Protein AF-A0A1I6FKF4-F1 (afdb_monomer)

Secondary structure (DSSP, 8-state):
---TTHHHHHHHHHHHHT-------HHHHHHHHHHHHHHHHHHHHHHHHHHHHHHHHHHTT---HHHHHHHHHHHHHHHHHHHHHHHHHHHHHHHHHHHHHHHHHHHHHHHHHHHHHHHHHHHHHHHHHHHHHHHHHHHTTSTT--SGGG-SSGGG--S-HHHHHHHHHHHS---SPEEE-HHHHHHHHTSSS-HHHHH--S-EEE--S--S----------

pLDDT: mean 88.74, std 14.55, range [36.38, 98.75]

Radius of gyration: 40.39 Å; Cα contacts (8 Å, |Δi|>4): 202; chains: 1; bounding box: 74×55×111 Å

Sequence (222 aa):
MTASVADEIDEIEGELAAIEIDPVDLTAARRRVAETTGETDRLKERVATLRGDARARRAVDAEADETLDDLEAAAAELSAAQTEAIAAEQALERARGEAARARDQRRRRLRLRDRLRNRLCDARNELVEAVYPAFRRALAVVPRGDPSAAGQGPNGYDGSRIAASLAAVRIAALDGAVELRGDAARAVESADRSARSLLRTADVRVGDTAGEGERSGDAGGR

Nearest PDB structures (foldseek):
  6ixg-assembly2_B  TM=3.796E-01  e=1.334E+00  Homo sapiens
  7nna-assembly1_A  TM=4.952E-01  e=3.354E+00  Klebsiella pneumoniae
  8bcy-assembly1_B  TM=4.609E-01  e=5.464E+00  Bos taurus
  6pyu-assembly1_B  TM=3.850E-01  e=6.430E+00  Homo sapiens

Foldseek 3Di:
DFFPCNVVLVVLVVVLVPQDADDFPLPVLVVQLVVLVVQLVVLVVQLVVLVVVLVVCVVVVHDNVVSVVSNVVSVVVNVVSVVSNVVSVVVSVVSVVSVVVSVVSVVVSVVSVVVSVVSVVSRVQRVQQVCLVQLLVLLVQAQQRDSVQSPPGNVRRPGDPLSSVLSVQQSDPDQDAAEDEDPNLVRQVPDPDHSCVSRVYPHYHYDDPDDDDDPDDDDDDD

Solvent-accessible surface area (backbone atoms only — not comparable to full-atom values): 12389 Å² total; per-residue (Å²): 140,79,40,94,51,48,68,60,47,54,51,48,52,52,57,53,71,69,63,81,73,74,90,66,72,57,63,64,32,52,50,47,30,54,52,30,49,54,50,33,53,53,32,51,51,52,33,53,49,35,53,49,52,40,50,53,28,57,74,68,77,40,90,37,66,72,44,48,53,52,30,53,53,37,48,52,52,31,54,52,35,48,54,50,27,54,50,29,47,55,49,32,53,52,43,51,52,51,46,49,51,34,50,52,51,53,53,50,49,52,54,48,55,52,51,43,53,51,48,54,50,51,30,48,48,51,49,49,60,69,44,40,66,56,40,37,57,31,15,68,65,26,55,81,34,50,48,78,37,32,50,96,44,88,90,42,58,75,56,49,69,61,18,52,52,47,11,51,50,35,70,45,92,54,94,62,75,44,78,31,51,61,73,55,22,54,41,45,70,74,38,102,54,57,61,46,77,53,29,71,34,94,44,71,46,71,48,76,92,77,86,86,82,88,83,80,86,87,89,85,90,131

Organism: Halorubrum sodomense (NCBI:txid35743)

Mean predicted aligned error: 9.92 Å

InterPro domains:
  IPR057178 Protein of unknown function DUF7856 [PF25254] (2-191)

Structure (mmCIF, N/CA/C/O backbone):
data_AF-A0A1I6FKF4-F1
#
_entry.id   AF-A0A1I6FKF4-F1
#
loop_
_atom_site.group_PDB
_atom_site.id
_atom_site.type_symbol
_atom_site.label_atom_id
_atom_site.label_alt_id
_atom_site.label_comp_id
_atom_site.label_asym_id
_atom_site.label_entity_id
_atom_site.label_seq_id
_atom_site.pdbx_PDB_ins_code
_atom_site.Cartn_x
_atom_site.Cartn_y
_atom_site.Cartn_z
_atom_site.occupancy
_atom_site.B_iso_or_equiv
_atom_site.auth_seq_id
_atom_site.auth_comp_id
_atom_site.auth_asym_id
_atom_site.auth_atom_id
_atom_site.pdbx_PDB_model_num
ATOM 1 N N . MET A 1 1 ? 20.158 -7.213 -30.574 1.00 69.75 1 MET A N 1
ATOM 2 C CA . MET A 1 1 ? 21.137 -6.836 -29.536 1.00 69.75 1 MET A CA 1
ATOM 3 C C . MET A 1 1 ? 20.332 -6.559 -28.288 1.00 69.75 1 MET A C 1
ATOM 5 O O . MET A 1 1 ? 19.420 -5.747 -28.367 1.00 69.75 1 MET A O 1
ATOM 9 N N . THR A 1 2 ? 20.587 -7.291 -27.215 1.00 85.62 2 THR A N 1
ATOM 10 C CA . THR A 1 2 ? 19.910 -7.126 -25.925 1.00 85.62 2 THR A CA 1
ATOM 11 C C . THR A 1 2 ? 20.918 -6.573 -24.925 1.00 85.62 2 THR A C 1
ATOM 13 O O . THR A 1 2 ? 22.106 -6.881 -25.023 1.00 85.62 2 THR A O 1
ATOM 16 N N . ALA A 1 3 ? 20.462 -5.706 -24.023 1.00 91.00 3 ALA A N 1
ATOM 17 C CA . ALA A 1 3 ? 21.294 -5.227 -22.924 1.00 91.00 3 ALA A CA 1
ATOM 18 C C . ALA A 1 3 ? 21.575 -6.375 -21.946 1.00 91.00 3 ALA A C 1
ATOM 20 O O . ALA A 1 3 ? 20.757 -7.285 -21.810 1.00 91.00 3 ALA A O 1
ATOM 21 N N . SER A 1 4 ? 22.700 -6.309 -21.239 1.00 94.56 4 SER A N 1
ATOM 22 C CA . SER A 1 4 ? 23.080 -7.301 -20.230 1.00 94.56 4 SER A CA 1
ATOM 23 C C . SER A 1 4 ? 22.077 -7.368 -19.070 1.00 94.56 4 SER A C 1
ATOM 25 O O . SER A 1 4 ? 21.896 -8.416 -18.459 1.00 94.56 4 SER A O 1
ATOM 27 N N . VAL A 1 5 ? 21.383 -6.255 -18.812 1.00 95.00 5 VAL A N 1
ATOM 28 C CA . VAL A 1 5 ? 20.392 -6.091 -17.738 1.00 95.00 5 VAL A CA 1
ATOM 29 C C . VAL A 1 5 ? 18.946 -6.371 -18.174 1.00 95.00 5 VAL A C 1
ATOM 31 O O . VAL A 1 5 ? 18.028 -6.062 -17.420 1.00 95.00 5 VAL A O 1
ATOM 34 N N . ALA A 1 6 ? 18.716 -6.915 -19.377 1.00 95.06 6 ALA A N 1
ATOM 35 C CA . ALA A 1 6 ? 17.364 -7.163 -19.897 1.00 95.06 6 ALA A CA 1
ATOM 36 C C . ALA A 1 6 ? 16.556 -8.120 -19.000 1.00 95.06 6 ALA A C 1
ATOM 38 O O . ALA A 1 6 ? 15.449 -7.778 -18.599 1.00 95.06 6 ALA A O 1
ATOM 39 N N . ASP A 1 7 ? 17.149 -9.244 -18.592 1.00 96.88 7 ASP A N 1
ATOM 40 C CA . ASP A 1 7 ? 16.477 -10.218 -17.721 1.00 96.88 7 ASP A CA 1
ATOM 41 C C . ASP A 1 7 ? 16.134 -9.617 -16.343 1.00 96.88 7 ASP A C 1
ATOM 43 O O . ASP A 1 7 ? 15.083 -9.897 -15.773 1.00 96.88 7 ASP A O 1
ATOM 47 N N . GLU A 1 8 ? 16.996 -8.738 -15.811 1.00 96.69 8 GLU A N 1
ATOM 48 C CA . GLU A 1 8 ? 16.742 -8.049 -14.538 1.00 96.69 8 GLU A CA 1
ATOM 49 C C . GLU A 1 8 ? 15.615 -7.009 -14.663 1.00 96.69 8 GLU A C 1
ATOM 51 O O . GLU A 1 8 ? 14.865 -6.792 -13.712 1.00 96.69 8 GLU A O 1
ATOM 56 N N . ILE A 1 9 ? 15.481 -6.354 -15.821 1.00 97.69 9 ILE A N 1
ATOM 57 C CA . ILE A 1 9 ? 14.348 -5.464 -16.105 1.00 97.69 9 ILE A CA 1
ATOM 58 C C . ILE A 1 9 ? 13.046 -6.270 -16.081 1.00 97.69 9 ILE A C 1
ATOM 60 O O . ILE A 1 9 ? 12.132 -5.891 -15.346 1.00 97.69 9 ILE A O 1
ATOM 64 N N . ASP A 1 10 ? 12.998 -7.393 -16.801 1.00 97.75 10 ASP A N 1
ATOM 65 C CA . ASP A 1 10 ? 11.819 -8.262 -16.872 1.00 97.75 10 ASP A CA 1
ATOM 66 C C . ASP A 1 10 ? 11.436 -8.810 -15.483 1.00 97.75 10 ASP A C 1
ATOM 68 O O . ASP A 1 10 ? 10.259 -8.815 -15.109 1.00 97.75 10 ASP A O 1
ATOM 72 N N . GLU A 1 11 ? 12.422 -9.201 -14.666 1.00 97.94 11 GLU A N 1
ATOM 73 C CA . GLU A 1 11 ? 12.207 -9.629 -13.277 1.00 97.94 11 GLU A CA 1
ATOM 74 C C . GLU A 1 11 ? 11.579 -8.512 -12.426 1.00 97.94 11 GLU A C 1
ATOM 76 O O . GLU A 1 11 ? 10.577 -8.734 -11.740 1.00 97.94 11 GLU A O 1
ATOM 81 N N . ILE A 1 12 ? 12.126 -7.291 -12.486 1.00 98.06 12 ILE A N 1
ATOM 82 C CA . ILE A 1 12 ? 11.610 -6.153 -11.712 1.00 98.06 12 ILE A CA 1
ATOM 83 C C . ILE A 1 12 ? 10.194 -5.775 -12.164 1.00 98.06 12 ILE A C 1
ATOM 85 O O . ILE A 1 12 ? 9.355 -5.431 -11.325 1.00 98.06 12 ILE A O 1
ATOM 89 N N . GLU A 1 13 ? 9.913 -5.814 -13.466 1.00 97.94 13 GLU A N 1
ATOM 90 C CA . GLU A 1 13 ? 8.572 -5.571 -14.001 1.00 97.94 13 GLU A CA 1
ATOM 91 C C . GLU A 1 13 ? 7.575 -6.628 -13.514 1.00 97.94 13 GLU A C 1
ATOM 93 O O . GLU A 1 13 ? 6.483 -6.271 -13.057 1.00 97.94 13 GLU A O 1
ATOM 98 N N . GLY A 1 14 ? 7.977 -7.903 -13.498 1.00 98.00 14 GLY A N 1
ATOM 99 C CA . GLY A 1 14 ? 7.200 -8.994 -12.910 1.00 98.00 14 GLY A CA 1
ATOM 100 C C . GLY A 1 14 ? 6.929 -8.792 -11.415 1.00 98.00 14 GLY A C 1
ATOM 101 O O . GLY A 1 14 ? 5.784 -8.894 -10.966 1.00 98.00 14 GLY A O 1
ATOM 102 N N . GLU A 1 15 ? 7.948 -8.423 -10.634 1.00 97.88 15 GLU A N 1
ATOM 103 C CA . GLU A 1 15 ? 7.782 -8.102 -9.212 1.00 97.88 15 GLU A CA 1
ATOM 104 C C . GLU A 1 15 ? 6.833 -6.919 -8.986 1.00 97.88 15 GLU A C 1
ATOM 106 O O . GLU A 1 15 ? 6.042 -6.930 -8.040 1.00 97.88 15 GLU A O 1
ATOM 111 N N . LEU A 1 16 ? 6.910 -5.883 -9.826 1.00 97.31 16 LEU A N 1
ATOM 112 C CA . LEU A 1 16 ? 6.033 -4.716 -9.744 1.00 97.31 16 LEU A CA 1
ATOM 113 C C . LEU A 1 16 ? 4.580 -5.068 -10.057 1.00 97.31 16 LEU A C 1
ATOM 115 O O . LEU A 1 16 ? 3.691 -4.555 -9.374 1.00 97.31 16 LEU A O 1
ATOM 119 N N . ALA A 1 17 ? 4.347 -5.920 -11.057 1.00 96.38 17 ALA A N 1
ATOM 120 C CA . ALA A 1 17 ? 3.017 -6.389 -11.432 1.00 96.38 17 ALA A CA 1
ATOM 121 C C . ALA A 1 17 ? 2.362 -7.225 -10.321 1.00 96.38 17 ALA A C 1
ATOM 123 O O . ALA A 1 17 ? 1.153 -7.144 -10.132 1.00 96.38 17 ALA A O 1
ATOM 124 N N . ALA A 1 18 ? 3.157 -7.962 -9.542 1.00 96.50 18 ALA A N 1
ATOM 125 C CA . ALA A 1 18 ? 2.669 -8.779 -8.432 1.00 96.50 18 ALA A CA 1
ATOM 126 C C . ALA A 1 18 ? 2.317 -7.984 -7.155 1.00 96.50 18 ALA A C 1
ATOM 128 O O . ALA A 1 18 ? 1.769 -8.555 -6.211 1.00 96.50 18 ALA A O 1
ATOM 129 N N . ILE A 1 19 ? 2.658 -6.690 -7.060 1.00 95.12 19 ILE A N 1
ATOM 130 C CA . ILE A 1 19 ? 2.363 -5.885 -5.863 1.00 95.12 19 ILE A CA 1
ATOM 131 C C . ILE A 1 19 ? 0.961 -5.273 -5.957 1.00 95.12 19 ILE A C 1
ATOM 133 O O . ILE A 1 19 ? 0.762 -4.202 -6.537 1.00 95.12 19 ILE A O 1
ATOM 137 N N . GLU A 1 20 ? 0.020 -5.909 -5.268 1.00 91.94 20 GLU A N 1
ATOM 138 C CA . GLU A 1 20 ? -1.318 -5.386 -4.984 1.00 91.94 20 GLU A CA 1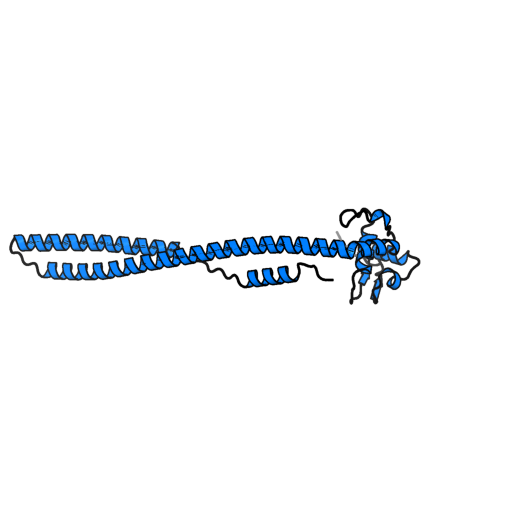
ATOM 139 C C . GLU A 1 20 ? -1.340 -4.693 -3.618 1.00 91.94 20 GLU A C 1
ATOM 141 O O . GLU A 1 20 ? -0.669 -5.130 -2.684 1.00 91.94 20 GLU A O 1
ATOM 146 N N . ILE A 1 21 ? -2.045 -3.562 -3.510 1.00 92.38 21 ILE A N 1
ATOM 147 C CA . ILE A 1 21 ? -2.058 -2.731 -2.299 1.00 92.38 21 ILE A CA 1
ATOM 148 C C . ILE A 1 21 ? -3.480 -2.264 -2.029 1.00 92.38 21 ILE A C 1
ATOM 150 O O . ILE A 1 21 ? -3.948 -1.305 -2.649 1.00 92.38 21 ILE A O 1
ATOM 154 N N . ASP A 1 22 ? -4.116 -2.878 -1.040 1.00 89.94 22 ASP A N 1
ATOM 155 C CA . ASP A 1 22 ? -5.469 -2.514 -0.643 1.00 89.94 22 ASP A CA 1
ATOM 156 C C . ASP A 1 22 ? -5.500 -1.290 0.288 1.00 89.94 22 ASP A C 1
ATOM 158 O O . ASP A 1 22 ? -4.614 -1.101 1.142 1.00 89.94 22 ASP A O 1
ATOM 162 N N . PRO A 1 23 ? -6.510 -0.414 0.140 1.00 88.06 23 PRO A N 1
ATOM 163 C CA . PRO A 1 23 ? -6.756 0.656 1.092 1.00 88.06 23 PRO A CA 1
ATOM 164 C C . PRO A 1 23 ? -7.313 0.085 2.403 1.00 88.06 23 PRO A C 1
ATOM 166 O O . PRO A 1 23 ? -8.199 -0.762 2.404 1.00 88.06 23 PRO A O 1
ATOM 169 N N . VAL A 1 24 ? -6.820 0.598 3.532 1.00 93.25 24 VAL A N 1
ATOM 170 C CA . VAL A 1 24 ? -7.248 0.172 4.873 1.00 93.25 24 VAL A CA 1
ATOM 171 C C . VAL A 1 24 ? -7.865 1.353 5.616 1.00 93.25 24 VAL A C 1
ATOM 173 O O . VAL A 1 24 ? -7.207 2.383 5.794 1.00 93.25 24 VAL A O 1
ATOM 176 N N . ASP A 1 25 ? -9.107 1.203 6.084 1.00 92.88 25 ASP A N 1
ATOM 177 C CA . ASP A 1 25 ? -9.823 2.242 6.832 1.00 92.88 25 ASP A CA 1
ATOM 178 C C . ASP A 1 25 ? -9.568 2.144 8.346 1.00 92.88 25 ASP A C 1
ATOM 180 O O . ASP A 1 25 ? -10.321 1.551 9.121 1.00 92.88 25 ASP A O 1
ATOM 184 N N . LEU A 1 26 ? -8.482 2.780 8.787 1.00 95.81 26 LEU A N 1
ATOM 185 C CA . LEU A 1 26 ? -8.170 2.909 10.214 1.00 95.81 26 LEU A CA 1
ATOM 186 C C . LEU A 1 26 ? -9.125 3.846 10.959 1.00 95.81 26 LEU A C 1
ATOM 188 O O . LEU A 1 26 ? -9.224 3.763 12.185 1.00 95.81 26 LEU A O 1
ATOM 192 N N . THR A 1 27 ? -9.778 4.771 10.260 1.00 97.00 27 THR A N 1
ATOM 193 C CA . THR A 1 27 ? -10.627 5.784 10.888 1.00 97.00 27 THR A CA 1
ATOM 194 C C . THR A 1 27 ? -11.925 5.151 11.359 1.00 97.00 27 THR A C 1
ATOM 196 O O . THR A 1 27 ? -12.294 5.335 12.520 1.00 97.00 27 THR A O 1
ATOM 199 N N . ALA A 1 28 ? -12.566 4.340 10.514 1.00 95.19 28 ALA A N 1
ATOM 200 C CA . ALA A 1 28 ? -13.758 3.590 10.894 1.00 95.19 28 ALA A CA 1
ATOM 201 C C . ALA A 1 28 ? -13.489 2.653 12.080 1.00 95.19 28 ALA A C 1
ATOM 203 O O . ALA A 1 28 ? -14.271 2.634 13.031 1.00 95.19 28 ALA A O 1
ATOM 204 N N . ALA A 1 29 ? -12.357 1.940 12.076 1.00 96.38 29 ALA A N 1
ATOM 205 C CA . ALA A 1 29 ? -11.994 1.043 13.171 1.00 96.38 29 ALA A CA 1
ATOM 206 C C . ALA A 1 29 ? -11.765 1.790 14.501 1.00 96.38 29 ALA A C 1
ATOM 208 O O . ALA A 1 29 ? -12.251 1.362 15.544 1.00 96.38 29 ALA A O 1
ATOM 209 N N . ARG A 1 30 ? -11.077 2.943 14.477 1.00 98.31 30 ARG A N 1
ATOM 210 C CA . ARG A 1 30 ? -10.873 3.782 15.676 1.00 98.31 30 ARG A CA 1
ATOM 211 C C . ARG A 1 30 ? -12.176 4.349 16.218 1.00 98.31 30 ARG A C 1
ATOM 213 O O . ARG A 1 30 ? -12.367 4.364 17.430 1.00 98.31 30 ARG A O 1
ATOM 220 N N . ARG A 1 31 ? -13.047 4.825 15.324 1.00 98.25 31 ARG A N 1
ATOM 221 C CA . ARG A 1 31 ? -14.360 5.349 15.703 1.00 98.25 31 ARG A CA 1
ATOM 222 C C . ARG A 1 31 ? -15.172 4.273 16.417 1.00 98.25 31 ARG A C 1
ATOM 224 O O . ARG A 1 31 ? -15.707 4.550 17.481 1.00 98.25 31 ARG A O 1
ATOM 231 N N . ARG A 1 32 ? -15.177 3.046 15.888 1.00 97.56 32 ARG A N 1
ATOM 232 C CA . ARG A 1 32 ? -15.911 1.935 16.495 1.00 97.56 32 ARG A CA 1
ATOM 233 C C . ARG A 1 32 ? -15.431 1.609 17.906 1.00 97.56 32 ARG A C 1
ATOM 235 O O . ARG A 1 32 ? -16.259 1.465 18.790 1.00 97.56 32 ARG A O 1
ATOM 242 N N . VAL A 1 33 ? -14.114 1.567 18.128 1.00 98.38 33 VAL A N 1
ATOM 243 C CA . VAL A 1 33 ? -13.554 1.390 19.481 1.00 98.38 33 VAL A CA 1
ATOM 244 C C . VAL A 1 33 ? -14.055 2.487 20.420 1.00 98.38 33 VAL A C 1
ATOM 246 O O . VAL A 1 33 ? -14.562 2.185 21.494 1.00 98.38 33 VAL A O 1
ATOM 249 N N . ALA A 1 34 ? -13.981 3.754 20.000 1.00 98.38 34 ALA A N 1
ATOM 250 C CA . ALA A 1 34 ? -14.440 4.873 20.820 1.00 98.38 34 ALA A CA 1
ATOM 251 C C . ALA A 1 34 ? -15.943 4.792 21.153 1.00 98.38 34 ALA A C 1
ATOM 253 O O . ALA A 1 34 ? -16.332 5.073 22.286 1.00 98.38 34 ALA A O 1
ATOM 254 N N . GLU A 1 35 ? -16.773 4.385 20.189 1.00 98.25 35 GLU A N 1
ATOM 255 C CA . GLU A 1 35 ? -18.211 4.157 20.380 1.00 98.25 35 GLU A CA 1
ATOM 256 C C . GLU A 1 35 ? -18.461 3.060 21.426 1.00 98.25 35 GLU A C 1
ATOM 258 O O . GLU A 1 35 ? -19.119 3.325 22.432 1.00 98.25 35 GLU A O 1
ATOM 263 N N . THR A 1 36 ? -17.860 1.876 21.254 1.00 98.38 36 THR A N 1
ATOM 264 C CA . THR A 1 36 ? -18.052 0.734 22.165 1.00 98.38 36 THR A CA 1
ATOM 265 C C . THR A 1 36 ? -17.495 0.983 23.568 1.00 98.38 36 THR A C 1
ATOM 267 O O . THR A 1 36 ? -18.086 0.552 24.559 1.00 98.38 36 THR A O 1
ATOM 270 N N . THR A 1 37 ? -16.381 1.716 23.692 1.00 97.50 37 THR A N 1
ATOM 271 C CA . THR A 1 37 ? -15.841 2.120 24.999 1.00 97.50 37 THR A CA 1
ATOM 272 C C . THR A 1 37 ? -16.789 3.096 25.692 1.00 97.50 37 THR A C 1
ATOM 274 O O . THR A 1 37 ? -17.116 2.905 26.861 1.00 97.50 37 THR A O 1
ATOM 277 N N . GLY A 1 38 ? -17.292 4.102 24.966 1.00 97.81 38 GLY A N 1
ATOM 278 C CA . GLY A 1 38 ? -18.241 5.068 25.516 1.00 97.81 38 GLY A CA 1
ATOM 279 C C . GLY A 1 38 ? -19.565 4.432 25.951 1.00 97.81 38 GLY A C 1
ATOM 280 O O . GLY A 1 38 ? -20.139 4.835 26.958 1.00 97.81 38 GLY A O 1
ATOM 281 N N . GLU A 1 39 ? -20.062 3.435 25.222 1.00 98.12 39 GLU A N 1
ATOM 282 C CA . GLU A 1 39 ? -21.234 2.647 25.621 1.00 98.12 39 GLU A CA 1
ATOM 283 C C . GLU A 1 39 ? -20.969 1.800 26.869 1.00 98.12 39 GLU A C 1
ATOM 285 O O . GLU A 1 39 ? -21.739 1.854 27.829 1.00 98.12 39 GLU A O 1
ATOM 290 N N . THR A 1 40 ? -19.834 1.100 26.902 1.00 98.50 40 THR A N 1
ATOM 291 C CA . THR A 1 40 ? -19.419 0.297 28.058 1.00 98.50 40 THR A CA 1
ATOM 292 C C . THR A 1 40 ? -19.346 1.140 29.333 1.00 98.50 40 THR A C 1
ATOM 294 O O . THR A 1 40 ? -19.798 0.702 30.391 1.00 98.50 40 THR A O 1
ATOM 297 N N . ASP A 1 41 ? -18.796 2.352 29.258 1.00 98.50 41 ASP A N 1
ATOM 298 C CA . ASP A 1 41 ? -18.664 3.222 30.428 1.00 98.50 41 ASP A CA 1
ATOM 299 C C . ASP A 1 41 ? -20.021 3.742 30.925 1.00 98.50 41 ASP A C 1
ATOM 301 O O . ASP A 1 41 ? -20.271 3.717 32.132 1.00 98.50 41 ASP A O 1
ATOM 305 N N . ARG A 1 42 ? -20.944 4.094 30.016 1.00 98.50 42 ARG A N 1
ATOM 306 C CA . ARG A 1 42 ? -22.331 4.448 30.380 1.00 98.50 42 ARG A CA 1
ATOM 307 C C . ARG A 1 42 ? -23.056 3.290 31.071 1.00 98.50 42 ARG A C 1
ATOM 309 O O . ARG A 1 42 ? -23.747 3.499 32.066 1.00 98.50 42 ARG A O 1
ATOM 316 N N . LEU A 1 43 ? -22.890 2.062 30.575 1.00 98.62 43 LEU A N 1
ATOM 317 C CA . LEU A 1 43 ? -23.522 0.875 31.161 1.00 98.62 43 LEU A CA 1
ATOM 318 C C . LEU A 1 43 ? -22.933 0.523 32.534 1.00 98.62 43 LEU A C 1
ATOM 320 O O . LEU A 1 43 ? -23.682 0.180 33.448 1.00 98.62 43 LEU A O 1
ATOM 324 N N . LYS A 1 44 ? -21.615 0.676 32.731 1.00 98.56 44 LYS A N 1
ATOM 325 C CA . LYS A 1 44 ? -20.989 0.526 34.059 1.00 98.56 44 LYS A CA 1
ATOM 326 C C . LYS A 1 44 ? -21.570 1.507 35.073 1.00 98.56 44 LYS A C 1
ATOM 328 O O . LYS A 1 44 ? -21.834 1.113 36.208 1.00 98.56 44 LYS A O 1
ATOM 333 N N . GLU A 1 45 ? -21.762 2.763 34.675 1.00 98.75 45 GLU A N 1
ATOM 334 C CA . GLU A 1 45 ? -22.375 3.784 35.528 1.00 98.75 45 GLU A CA 1
ATOM 335 C C . GLU A 1 45 ? -23.821 3.411 35.886 1.00 98.75 45 GLU A C 1
ATOM 337 O O . GLU A 1 45 ? -24.177 3.408 37.064 1.00 98.75 45 GLU A O 1
ATOM 342 N N . ARG A 1 46 ? -24.626 2.984 34.903 1.00 98.44 46 ARG A N 1
ATOM 343 C CA . ARG A 1 46 ? -26.005 2.512 35.126 1.00 98.44 46 ARG A CA 1
ATOM 344 C C . ARG A 1 46 ? -26.067 1.344 36.115 1.00 98.44 46 ARG A C 1
ATOM 346 O O . ARG A 1 46 ? -26.837 1.393 37.072 1.00 98.44 46 ARG A O 1
ATOM 353 N N . VAL A 1 47 ? -25.225 0.325 35.928 1.00 98.75 47 VAL A N 1
ATOM 354 C CA . VAL A 1 47 ? -25.121 -0.827 36.842 1.00 98.75 47 VAL A CA 1
ATOM 355 C C . VAL A 1 47 ? -24.718 -0.382 38.251 1.00 98.75 47 VAL A C 1
ATOM 357 O O . VAL A 1 47 ? -25.272 -0.868 39.238 1.00 98.75 47 VAL A O 1
ATOM 360 N N . ALA A 1 48 ? -23.765 0.547 38.376 1.00 98.50 48 ALA A N 1
ATOM 361 C CA . ALA A 1 48 ? -23.332 1.057 39.673 1.00 98.50 48 ALA A CA 1
ATOM 362 C C . ALA A 1 48 ? -24.465 1.782 40.417 1.00 98.50 48 ALA A C 1
ATOM 364 O O . ALA A 1 48 ? -24.639 1.538 41.615 1.00 98.50 48 ALA A O 1
ATOM 365 N N . THR A 1 49 ? -25.241 2.604 39.706 1.00 98.31 49 THR A N 1
ATOM 366 C CA . THR A 1 49 ? -26.419 3.308 40.233 1.00 98.31 49 THR A CA 1
ATOM 367 C C . THR A 1 49 ? -27.485 2.326 40.712 1.00 98.31 49 THR A C 1
ATOM 369 O O . THR A 1 49 ? -27.826 2.338 41.893 1.00 98.31 49 THR A O 1
ATOM 372 N N . LEU A 1 50 ? -27.920 1.391 39.858 1.00 98.19 50 LEU A N 1
ATOM 373 C CA . LEU A 1 50 ? -28.946 0.395 40.206 1.00 98.19 50 LEU A CA 1
ATOM 374 C C . LEU A 1 50 ? -28.526 -0.486 41.389 1.00 98.19 50 LEU A C 1
ATOM 376 O O . LEU A 1 50 ? -29.320 -0.781 42.283 1.00 98.19 50 LEU A O 1
ATOM 380 N N . ARG A 1 51 ? -27.243 -0.860 41.458 1.00 97.75 51 ARG A N 1
ATOM 381 C CA . ARG A 1 51 ? -26.692 -1.594 42.605 1.00 97.75 51 ARG A CA 1
ATOM 382 C C . ARG A 1 51 ? -26.736 -0.765 43.893 1.00 97.75 51 ARG A C 1
ATOM 384 O O . ARG A 1 51 ? -26.951 -1.329 44.969 1.00 97.75 51 ARG A O 1
ATOM 391 N N . GLY A 1 52 ? -26.494 0.542 43.798 1.00 97.94 52 GLY A N 1
ATOM 392 C CA . GLY A 1 52 ? -26.636 1.487 44.905 1.00 97.94 52 GLY A CA 1
ATOM 393 C C . GLY A 1 52 ? -28.078 1.561 45.408 1.00 97.94 52 GLY A C 1
ATOM 394 O O . GLY A 1 52 ? -28.313 1.370 46.602 1.00 97.94 52 GLY A O 1
ATOM 395 N N . ASP A 1 53 ? -29.030 1.728 44.493 1.00 96.62 53 ASP A N 1
ATOM 396 C CA . ASP A 1 53 ? -30.463 1.827 44.794 1.00 96.62 53 ASP A CA 1
ATOM 397 C C . ASP A 1 53 ? -31.012 0.542 45.421 1.00 96.62 53 ASP A C 1
ATOM 399 O O . ASP A 1 53 ? -31.670 0.583 46.464 1.00 96.62 53 ASP A O 1
ATOM 403 N N . ALA A 1 54 ? -30.669 -0.620 44.856 1.00 95.69 54 ALA A N 1
ATOM 404 C CA . ALA A 1 54 ? -31.053 -1.915 45.410 1.00 95.69 54 ALA A CA 1
ATOM 405 C C . ALA A 1 54 ? -30.516 -2.104 46.839 1.00 95.69 54 ALA A C 1
ATOM 407 O O . ALA A 1 54 ? -31.206 -2.646 47.703 1.00 95.69 54 ALA A O 1
ATOM 408 N N . ARG A 1 55 ? -29.289 -1.637 47.120 1.00 95.38 55 ARG A N 1
ATOM 409 C CA . ARG A 1 55 ? -28.705 -1.681 48.469 1.00 95.38 55 ARG A CA 1
ATOM 410 C C . ARG A 1 55 ? -29.420 -0.731 49.431 1.00 95.38 55 ARG A C 1
ATOM 412 O O . ARG A 1 55 ? -29.612 -1.104 50.585 1.00 95.38 55 ARG A O 1
ATOM 419 N N . ALA A 1 56 ? -29.797 0.461 48.974 1.00 96.12 56 ALA A N 1
ATOM 420 C CA . ALA A 1 56 ? -30.522 1.437 49.780 1.00 96.12 56 ALA A CA 1
ATOM 421 C C . ALA A 1 56 ? -31.920 0.930 50.163 1.00 96.12 56 ALA A C 1
ATOM 423 O O . ALA A 1 56 ? -32.266 0.974 51.340 1.00 96.12 56 ALA A O 1
ATOM 424 N N . ARG A 1 57 ? -32.676 0.363 49.209 1.00 94.00 57 ARG A N 1
ATOM 425 C CA . ARG A 1 57 ? -33.991 -0.259 49.461 1.00 94.00 57 ARG A CA 1
ATOM 426 C C . ARG A 1 57 ? -33.902 -1.396 50.479 1.00 94.00 57 ARG A C 1
ATOM 428 O O . ARG A 1 57 ? -34.643 -1.402 51.457 1.00 94.00 57 ARG A O 1
ATOM 435 N N . ARG A 1 58 ? -32.913 -2.285 50.323 1.00 92.19 58 ARG A N 1
ATOM 436 C CA . ARG A 1 58 ? -32.655 -3.375 51.281 1.00 92.19 58 ARG A CA 1
ATOM 437 C C . ARG A 1 58 ? -32.313 -2.887 52.690 1.00 92.19 58 ARG A C 1
ATOM 439 O O . ARG A 1 58 ? -32.607 -3.579 53.649 1.00 92.19 58 ARG A O 1
ATOM 446 N N . ALA A 1 59 ? -31.671 -1.727 52.829 1.00 95.69 59 ALA A N 1
ATOM 447 C CA . ALA A 1 59 ? -31.301 -1.182 54.137 1.00 95.69 59 ALA A CA 1
ATOM 448 C C . ALA A 1 59 ? -32.497 -0.626 54.929 1.00 95.69 59 ALA A C 1
ATOM 450 O O . ALA A 1 59 ? -32.381 -0.435 56.138 1.00 95.69 59 ALA A O 1
ATOM 451 N N . VAL A 1 60 ? -33.615 -0.349 54.255 1.00 96.00 60 VAL A N 1
ATOM 452 C CA . VAL A 1 60 ? -34.854 0.164 54.856 1.00 96.00 60 VAL A CA 1
ATOM 453 C C . VAL A 1 60 ? -36.006 -0.845 54.772 1.00 96.00 60 VAL A C 1
ATOM 455 O O . VAL A 1 60 ? -37.156 -0.450 54.932 1.00 96.00 60 VAL A O 1
ATOM 458 N N . ASP A 1 61 ? -35.704 -2.120 54.490 1.00 93.25 61 ASP A N 1
ATOM 459 C CA . ASP A 1 61 ? -36.682 -3.201 54.275 1.00 93.25 61 ASP A CA 1
ATOM 460 C C . ASP A 1 61 ? -37.793 -2.839 53.263 1.00 93.25 61 ASP A C 1
ATOM 462 O O . ASP A 1 61 ? -38.952 -3.224 53.412 1.00 93.25 61 ASP A O 1
ATOM 466 N N . ALA A 1 62 ? -37.443 -2.077 52.221 1.00 92.81 62 ALA A N 1
ATOM 467 C CA . ALA A 1 62 ? -38.347 -1.759 51.118 1.00 92.81 62 ALA A CA 1
ATOM 468 C C . ALA A 1 62 ? -38.274 -2.812 49.999 1.00 92.81 62 ALA A C 1
ATOM 470 O O . ALA A 1 62 ? -37.214 -3.391 49.748 1.00 92.81 62 ALA A O 1
ATOM 471 N N . GLU A 1 63 ? -39.392 -2.985 49.286 1.00 90.00 63 GLU A N 1
ATOM 472 C CA . GLU A 1 63 ? -39.507 -3.826 48.086 1.00 90.00 63 GLU A CA 1
ATOM 473 C C . GLU A 1 63 ? -38.432 -3.449 47.054 1.00 90.00 63 GLU A C 1
ATOM 475 O O . GLU A 1 63 ? -38.262 -2.268 46.728 1.00 90.00 63 GLU A O 1
ATOM 480 N N . ALA A 1 64 ? -37.691 -4.440 46.556 1.00 91.31 64 ALA A N 1
ATOM 481 C CA . ALA A 1 64 ? -36.536 -4.218 45.683 1.00 91.31 64 ALA A CA 1
ATOM 482 C C . ALA A 1 64 ? -36.561 -5.030 44.381 1.00 91.31 64 ALA A C 1
ATOM 484 O O . ALA A 1 64 ? -35.664 -4.827 43.564 1.00 91.31 64 ALA A O 1
ATOM 485 N N . ASP A 1 65 ? -37.555 -5.897 44.171 1.00 93.00 65 ASP A N 1
ATOM 486 C CA . ASP A 1 65 ? -37.589 -6.858 43.059 1.00 93.00 65 ASP A CA 1
ATOM 487 C C . ASP A 1 65 ? -37.437 -6.186 41.686 1.00 93.00 65 ASP A C 1
ATOM 489 O O . ASP A 1 65 ? -36.504 -6.500 40.955 1.00 93.00 65 ASP A O 1
ATOM 493 N N . GLU A 1 66 ? -38.223 -5.146 41.394 1.00 93.38 66 GLU A N 1
ATOM 494 C CA . GLU A 1 66 ? -38.122 -4.392 40.130 1.00 93.38 66 GLU A CA 1
ATOM 495 C C . GLU A 1 66 ? -36.718 -3.791 39.909 1.00 93.38 66 GLU A C 1
ATOM 497 O O . GLU A 1 66 ? -36.192 -3.771 38.801 1.00 93.38 66 GLU A O 1
ATOM 502 N N . THR A 1 67 ? -36.050 -3.350 40.983 1.00 95.44 67 THR A N 1
ATOM 503 C CA . THR A 1 67 ? -34.681 -2.802 40.891 1.00 95.44 67 THR A CA 1
ATOM 504 C C . THR A 1 67 ? -33.644 -3.885 40.631 1.00 95.44 67 THR A C 1
ATOM 506 O O . THR A 1 67 ? -32.591 -3.611 40.055 1.00 95.44 67 THR A O 1
ATOM 509 N N . LEU A 1 68 ? -33.896 -5.099 41.121 1.00 95.62 68 LEU A N 1
ATOM 510 C CA . LEU A 1 68 ? -33.030 -6.246 40.887 1.00 95.62 68 LEU A CA 1
ATOM 511 C C . LEU A 1 68 ? -33.170 -6.738 39.448 1.00 95.62 68 LEU A C 1
ATOM 513 O O . LEU A 1 68 ? -32.139 -6.988 38.826 1.00 95.62 68 LEU A O 1
ATOM 517 N N . ASP A 1 69 ? -34.388 -6.764 38.908 1.00 97.69 69 ASP A N 1
ATOM 518 C CA . ASP A 1 69 ? -34.644 -7.079 37.500 1.00 97.69 69 ASP A CA 1
ATOM 519 C C . ASP A 1 69 ? -33.951 -6.064 36.571 1.00 97.69 69 ASP A C 1
ATOM 521 O O . ASP A 1 69 ? -33.220 -6.445 35.653 1.00 97.69 69 ASP A O 1
ATOM 525 N N . ASP A 1 70 ? -34.080 -4.763 36.860 1.00 97.69 70 ASP A N 1
ATOM 526 C CA . ASP A 1 70 ? -33.380 -3.702 36.121 1.00 97.69 70 ASP A CA 1
ATOM 527 C C . ASP A 1 70 ? -31.852 -3.840 36.205 1.00 97.69 70 ASP A C 1
ATOM 529 O O . ASP A 1 70 ? -31.135 -3.607 35.224 1.00 97.69 70 ASP A O 1
ATOM 533 N N . LEU A 1 71 ? -31.329 -4.197 37.384 1.00 98.19 71 LEU A N 1
ATOM 534 C CA . LEU A 1 71 ? -29.899 -4.417 37.594 1.00 98.19 71 LEU A CA 1
ATOM 535 C C . LEU A 1 71 ? -29.395 -5.617 36.788 1.00 98.19 71 LEU A C 1
ATOM 537 O O . LEU A 1 71 ? -28.316 -5.534 36.198 1.00 98.19 71 LEU A O 1
ATOM 541 N N . GLU A 1 72 ? -30.147 -6.717 36.767 1.00 98.31 72 GLU A N 1
ATOM 542 C CA . GLU A 1 72 ? -29.813 -7.910 35.990 1.00 98.31 72 GLU A CA 1
ATOM 543 C C . GLU A 1 72 ? -29.810 -7.601 34.488 1.00 98.31 72 GLU A C 1
ATOM 545 O O . GLU A 1 72 ? -28.829 -7.906 33.802 1.00 98.31 72 GLU A O 1
ATOM 550 N N . ALA A 1 73 ? -30.833 -6.899 33.993 1.00 98.38 73 ALA A N 1
ATOM 551 C CA . ALA A 1 73 ? -30.901 -6.457 32.604 1.00 98.38 73 ALA A CA 1
ATOM 552 C C . ALA A 1 73 ? -29.714 -5.550 32.229 1.00 98.38 73 ALA A C 1
ATOM 554 O O . ALA A 1 73 ? -29.026 -5.799 31.237 1.00 98.38 73 ALA A O 1
ATOM 555 N N . ALA A 1 74 ? -29.401 -4.545 33.055 1.00 98.50 74 ALA A N 1
ATOM 556 C CA . ALA A 1 74 ? -28.266 -3.653 32.817 1.00 98.50 74 ALA A CA 1
ATOM 557 C C . ALA A 1 74 ? -26.912 -4.389 32.867 1.00 98.50 74 ALA A C 1
ATOM 559 O O . ALA A 1 74 ? -25.989 -4.047 32.125 1.00 98.50 74 ALA A O 1
ATOM 560 N N . ALA A 1 75 ? -26.772 -5.407 33.722 1.00 98.44 75 ALA A N 1
ATOM 561 C CA . ALA A 1 75 ? -25.571 -6.236 33.779 1.00 98.44 75 ALA A CA 1
ATOM 562 C C . ALA A 1 75 ? -25.419 -7.117 32.526 1.00 98.44 75 ALA A C 1
ATOM 564 O O . ALA A 1 75 ? -24.302 -7.267 32.019 1.00 98.44 75 ALA A O 1
ATOM 565 N N . ALA A 1 76 ? -26.522 -7.655 31.998 1.00 98.56 76 ALA A N 1
ATOM 566 C CA . ALA A 1 76 ? -26.529 -8.397 30.742 1.00 98.56 76 ALA A CA 1
ATOM 567 C C . ALA A 1 76 ? -26.153 -7.498 29.549 1.00 98.56 76 ALA A C 1
ATOM 569 O O . ALA A 1 76 ? -25.270 -7.861 28.768 1.00 98.56 76 ALA A O 1
ATOM 570 N N . GLU A 1 77 ? -26.738 -6.297 29.457 1.00 98.69 77 GLU A N 1
ATOM 571 C CA . GLU A 1 77 ? -26.366 -5.276 28.463 1.00 98.69 77 GLU A CA 1
ATOM 572 C C . GLU A 1 77 ? -24.873 -4.926 28.555 1.00 98.69 77 GLU A C 1
ATOM 574 O O . GLU A 1 77 ? -24.168 -4.914 27.544 1.00 98.69 77 GLU A O 1
ATOM 579 N N . LEU A 1 78 ? -24.353 -4.705 29.770 1.00 98.69 78 LEU A N 1
ATOM 580 C CA . LEU A 1 78 ? -22.935 -4.419 29.988 1.00 98.69 78 LEU A CA 1
ATOM 581 C C . LEU A 1 78 ? -22.036 -5.560 29.499 1.00 98.69 78 LEU A C 1
ATOM 583 O O . LEU A 1 78 ? -21.004 -5.304 28.880 1.00 98.69 78 LEU A O 1
ATOM 587 N N . SER A 1 79 ? -22.404 -6.813 29.770 1.00 98.62 79 SER A N 1
ATOM 588 C CA . SER A 1 79 ? -21.624 -7.971 29.326 1.00 98.62 79 SER A CA 1
ATOM 589 C C . SER A 1 79 ? -21.574 -8.077 27.795 1.00 98.62 79 SER A C 1
ATOM 591 O O . SER A 1 79 ? -20.505 -8.335 27.227 1.00 98.62 79 SER A O 1
ATOM 593 N N . ALA A 1 80 ? -22.695 -7.812 27.118 1.00 98.44 80 ALA A N 1
ATOM 594 C CA . ALA A 1 80 ? -22.749 -7.755 25.660 1.00 98.44 80 ALA A CA 1
ATOM 595 C C . ALA A 1 80 ? -21.867 -6.619 25.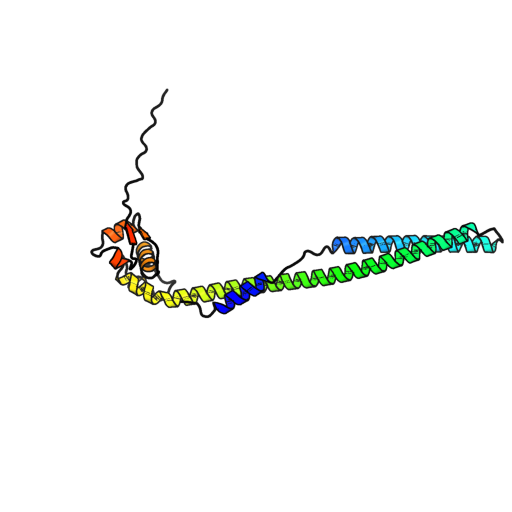109 1.00 98.44 80 ALA A C 1
ATOM 597 O O . ALA A 1 80 ? -20.986 -6.875 24.287 1.00 98.44 80 ALA A O 1
ATOM 598 N N . ALA A 1 81 ? -22.006 -5.398 25.635 1.00 98.62 81 ALA A N 1
ATOM 599 C CA . ALA A 1 81 ? -21.214 -4.242 25.209 1.00 98.62 81 ALA A CA 1
ATOM 600 C C . ALA A 1 81 ? -19.702 -4.439 25.426 1.00 98.62 81 ALA A C 1
ATOM 602 O O . ALA A 1 81 ? -18.891 -4.066 24.579 1.00 98.62 81 ALA A O 1
ATOM 603 N N . GLN A 1 82 ? -19.300 -5.088 26.523 1.00 98.44 82 GLN A N 1
ATOM 604 C CA . GLN A 1 82 ? -17.898 -5.443 26.767 1.00 98.44 82 GLN A CA 1
ATOM 605 C C . GLN A 1 82 ? -17.361 -6.427 25.723 1.00 98.44 82 GLN A C 1
ATOM 607 O O . GLN A 1 82 ? -16.220 -6.298 25.278 1.00 98.44 82 GLN A O 1
ATOM 612 N N . THR A 1 83 ? -18.183 -7.390 25.306 1.00 98.50 83 THR A N 1
ATOM 613 C CA . THR A 1 83 ? -17.821 -8.332 24.240 1.00 98.50 83 THR A CA 1
ATOM 614 C C . THR A 1 83 ? -17.633 -7.599 22.911 1.00 98.50 83 THR A C 1
ATOM 616 O O . THR A 1 83 ? -16.653 -7.836 22.201 1.00 98.50 83 THR A O 1
ATOM 619 N N . GLU A 1 84 ? -18.521 -6.656 22.593 1.00 98.25 84 GLU A N 1
ATOM 620 C CA . GLU A 1 84 ? -18.402 -5.818 21.398 1.00 98.25 84 GLU A CA 1
ATOM 621 C C . GLU A 1 84 ? -17.169 -4.910 21.430 1.00 98.25 84 GLU A C 1
ATOM 623 O O . GLU A 1 84 ? -16.480 -4.783 20.415 1.00 98.25 84 GLU A O 1
ATOM 628 N N . ALA A 1 85 ? -16.837 -4.333 22.588 1.00 98.31 85 ALA A N 1
ATOM 629 C CA . ALA A 1 85 ? -15.635 -3.523 22.763 1.00 98.31 85 ALA A CA 1
ATOM 630 C C . ALA A 1 85 ? -14.358 -4.328 22.479 1.00 98.31 85 ALA A C 1
ATOM 632 O O . ALA A 1 85 ? -13.506 -3.884 21.705 1.00 98.31 85 ALA A O 1
ATOM 633 N N . ILE A 1 86 ? -14.261 -5.551 23.012 1.00 98.62 86 ILE A N 1
ATOM 634 C CA . ILE A 1 86 ? -13.139 -6.460 22.730 1.00 98.62 86 ILE A CA 1
ATOM 635 C C . ILE A 1 86 ? -13.058 -6.762 21.226 1.00 98.62 86 ILE A C 1
ATOM 637 O O . ILE A 1 86 ? -11.979 -6.705 20.631 1.00 98.62 86 ILE A O 1
ATOM 641 N N . ALA A 1 87 ? -14.191 -7.046 20.580 1.00 98.19 87 ALA A N 1
ATOM 642 C CA . ALA A 1 87 ? -14.227 -7.307 19.143 1.00 98.19 87 ALA A CA 1
ATOM 643 C C . ALA A 1 87 ? -13.790 -6.082 18.314 1.00 98.19 87 ALA A C 1
ATOM 645 O O . ALA A 1 87 ? -13.056 -6.227 17.328 1.00 98.19 87 ALA A O 1
ATOM 646 N N . ALA A 1 88 ? -14.197 -4.873 18.713 1.00 98.31 88 ALA A N 1
ATOM 647 C CA . ALA A 1 88 ? -13.802 -3.624 18.067 1.00 98.31 88 ALA A CA 1
ATOM 648 C C . ALA A 1 88 ? -12.293 -3.357 18.205 1.00 98.31 88 ALA A C 1
ATOM 650 O O . ALA A 1 88 ? -11.642 -2.982 17.225 1.00 98.31 88 ALA A O 1
ATOM 651 N N . GLU A 1 89 ? -11.713 -3.601 19.382 1.00 98.12 89 GLU A N 1
ATOM 652 C CA . GLU A 1 89 ? -10.270 -3.475 19.620 1.00 98.12 89 GLU A CA 1
ATOM 653 C C . GLU A 1 89 ? -9.464 -4.450 18.757 1.00 98.12 89 GLU A C 1
ATOM 655 O O . GLU A 1 89 ? -8.528 -4.042 18.062 1.00 98.12 89 GLU A O 1
ATOM 660 N N . GLN A 1 90 ? -9.877 -5.719 18.713 1.00 98.50 90 GLN A N 1
ATOM 661 C CA . GLN A 1 90 ? -9.254 -6.734 17.859 1.00 98.50 90 GLN A CA 1
ATOM 662 C C . GLN A 1 90 ? -9.359 -6.375 16.370 1.00 98.50 90 GLN A C 1
ATOM 664 O O . GLN A 1 90 ? -8.432 -6.618 15.592 1.00 98.50 90 GLN A O 1
ATOM 669 N N . ALA A 1 91 ? -10.482 -5.797 15.935 1.00 97.88 91 ALA A N 1
ATOM 670 C CA . ALA A 1 91 ? -10.638 -5.312 14.566 1.00 97.88 91 ALA A CA 1
ATOM 671 C C . ALA A 1 91 ? -9.685 -4.143 14.260 1.00 97.88 91 ALA A C 1
ATOM 673 O O . ALA A 1 91 ? -9.061 -4.122 13.197 1.00 97.88 91 ALA A O 1
ATOM 674 N N . LEU A 1 92 ? -9.514 -3.202 15.194 1.00 98.31 92 LEU A N 1
ATOM 675 C CA . LEU A 1 92 ? -8.556 -2.106 15.054 1.00 98.31 92 LEU A CA 1
ATOM 676 C C . LEU A 1 92 ? -7.108 -2.607 14.987 1.00 98.31 9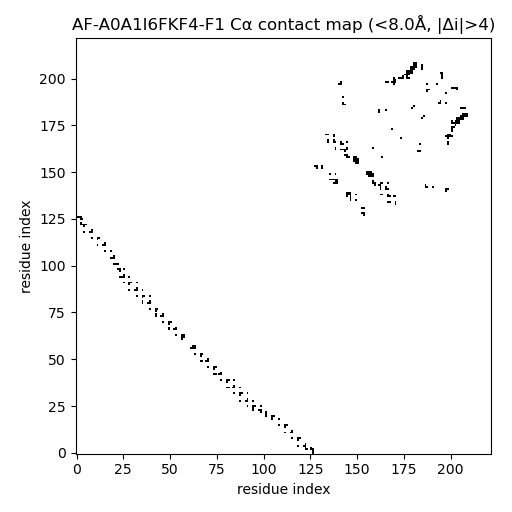2 LEU A C 1
ATOM 678 O O . LEU A 1 92 ? -6.318 -2.087 14.197 1.00 98.31 92 LEU A O 1
ATOM 682 N N . GLU A 1 93 ? -6.743 -3.602 15.792 1.00 98.44 93 GLU A N 1
ATOM 683 C CA . GLU A 1 93 ? -5.408 -4.198 15.750 1.00 98.44 93 GLU A CA 1
ATOM 684 C C . GLU A 1 93 ? -5.123 -4.866 14.399 1.00 98.44 93 GLU A C 1
ATOM 686 O O . GLU A 1 93 ? -4.086 -4.596 13.782 1.00 98.44 93 GLU A O 1
ATOM 691 N N . ARG A 1 94 ? -6.077 -5.647 13.877 1.00 97.38 94 ARG A N 1
ATOM 692 C CA . ARG A 1 94 ? -5.979 -6.238 12.533 1.00 97.38 94 ARG A CA 1
ATOM 693 C C . ARG A 1 94 ? -5.807 -5.171 11.455 1.00 97.38 94 ARG A C 1
ATOM 695 O O . ARG A 1 94 ? -4.842 -5.235 10.691 1.00 97.38 94 ARG A O 1
ATOM 702 N N . ALA A 1 95 ? -6.647 -4.136 11.473 1.00 97.88 95 ALA A N 1
ATOM 703 C CA . ALA A 1 95 ? -6.556 -3.024 10.531 1.00 97.88 95 ALA A CA 1
ATOM 704 C C . ALA A 1 95 ? -5.203 -2.288 10.630 1.00 97.88 95 ALA A C 1
ATOM 706 O O . ALA A 1 95 ? -4.616 -1.904 9.619 1.00 97.88 95 ALA A O 1
ATOM 707 N N . ARG A 1 96 ? -4.637 -2.113 11.833 1.00 98.06 96 ARG A N 1
ATOM 708 C CA . ARG A 1 96 ? -3.283 -1.546 12.005 1.00 98.06 96 ARG A CA 1
ATOM 709 C C . ARG A 1 96 ? -2.215 -2.419 11.349 1.00 98.06 96 ARG A C 1
ATOM 711 O O . ARG A 1 96 ? -1.344 -1.880 10.661 1.00 98.06 96 ARG A O 1
ATOM 718 N N . GLY A 1 97 ? -2.294 -3.735 11.534 1.00 97.38 97 GLY A N 1
ATOM 719 C CA . GLY A 1 97 ? -1.389 -4.694 10.902 1.00 97.38 97 GLY A CA 1
ATOM 720 C C . GLY A 1 97 ? -1.477 -4.660 9.375 1.00 97.38 97 GLY A C 1
ATOM 721 O O . GLY A 1 97 ? -0.458 -4.583 8.692 1.00 97.38 97 GLY A O 1
ATOM 722 N N . GLU A 1 98 ? -2.687 -4.648 8.823 1.00 96.81 98 GLU A N 1
ATOM 723 C CA . GLU A 1 98 ? -2.928 -4.516 7.380 1.00 96.81 98 GLU A CA 1
ATOM 724 C C . GLU A 1 98 ? -2.397 -3.187 6.833 1.00 96.81 98 GLU A C 1
ATOM 726 O O . GLU A 1 98 ? -1.661 -3.167 5.848 1.00 96.81 98 GLU A O 1
ATOM 731 N N . ALA A 1 99 ? -2.659 -2.071 7.518 1.00 97.12 99 ALA A N 1
ATOM 732 C CA . ALA A 1 99 ? -2.157 -0.761 7.113 1.00 97.12 99 ALA A CA 1
ATOM 733 C C . ALA A 1 99 ? -0.619 -0.683 7.140 1.00 97.12 99 ALA A C 1
ATOM 735 O O . ALA A 1 99 ? -0.017 0.026 6.324 1.00 97.12 99 ALA A O 1
ATOM 736 N N . ALA A 1 100 ? 0.031 -1.387 8.075 1.00 96.62 100 ALA A N 1
ATOM 737 C CA . ALA A 1 100 ? 1.483 -1.530 8.112 1.00 96.62 100 ALA A CA 1
ATOM 738 C C . ALA A 1 100 ? 1.999 -2.303 6.891 1.00 96.62 100 ALA A C 1
ATOM 740 O O . ALA A 1 100 ? 2.823 -1.764 6.152 1.00 96.62 100 ALA A O 1
ATOM 741 N N . ARG A 1 101 ? 1.430 -3.481 6.605 1.00 95.88 101 ARG A N 1
ATOM 742 C CA . ARG A 1 101 ? 1.781 -4.290 5.425 1.00 95.88 101 ARG A CA 1
ATOM 743 C C . ARG A 1 101 ? 1.582 -3.520 4.120 1.00 95.88 101 ARG A C 1
ATOM 745 O O . ARG A 1 101 ? 2.491 -3.476 3.296 1.00 95.88 101 ARG A O 1
ATOM 752 N N . ALA A 1 102 ? 0.456 -2.822 3.971 1.00 96.62 102 ALA A N 1
ATOM 753 C CA . ALA A 1 102 ? 0.180 -1.991 2.802 1.00 96.62 102 ALA A CA 1
ATOM 754 C C . ALA A 1 102 ? 1.215 -0.860 2.644 1.00 96.62 102 ALA A C 1
ATOM 756 O O . ALA A 1 102 ? 1.628 -0.520 1.534 1.00 96.62 102 ALA A O 1
ATOM 757 N N . ARG A 1 103 ? 1.682 -0.262 3.750 1.00 96.44 103 ARG A N 1
ATOM 758 C CA . ARG A 1 103 ? 2.756 0.747 3.715 1.00 96.44 103 ARG A CA 1
ATOM 759 C C . ARG A 1 103 ? 4.088 0.140 3.281 1.00 96.44 103 ARG A C 1
ATOM 761 O O . ARG A 1 103 ? 4.787 0.760 2.479 1.00 96.44 103 ARG A O 1
ATOM 768 N N . ASP A 1 104 ? 4.432 -1.040 3.779 1.00 96.81 104 ASP A N 1
ATOM 769 C CA . ASP A 1 104 ? 5.676 -1.718 3.414 1.00 96.81 104 ASP A CA 1
ATOM 770 C C . ASP A 1 104 ? 5.671 -2.159 1.948 1.00 96.81 104 ASP A C 1
ATOM 772 O O . ASP A 1 104 ? 6.657 -1.936 1.242 1.00 96.81 104 ASP A O 1
ATOM 776 N N . GLN A 1 105 ? 4.539 -2.654 1.443 1.00 97.38 105 GLN A N 1
ATOM 777 C CA . GLN A 1 105 ? 4.344 -2.936 0.019 1.00 97.38 105 GLN A CA 1
ATOM 778 C C . GLN A 1 105 ? 4.485 -1.671 -0.839 1.00 97.38 105 GLN A C 1
ATOM 780 O O . GLN A 1 105 ? 5.210 -1.690 -1.834 1.00 97.38 105 GLN A O 1
ATOM 785 N N . ARG A 1 106 ? 3.890 -0.534 -0.433 1.00 97.19 106 ARG A N 1
ATOM 786 C CA . ARG A 1 106 ? 4.087 0.760 -1.125 1.00 97.19 106 ARG A CA 1
ATOM 787 C C . ARG A 1 106 ? 5.561 1.148 -1.177 1.00 97.19 106 ARG A C 1
ATOM 789 O O . ARG A 1 106 ? 6.059 1.555 -2.226 1.00 97.19 106 ARG A O 1
ATOM 796 N N . ARG A 1 107 ? 6.273 1.006 -0.056 1.00 97.38 107 ARG A N 1
ATOM 797 C CA . ARG A 1 107 ? 7.706 1.308 0.028 1.00 97.38 107 ARG A CA 1
ATOM 798 C C . ARG A 1 107 ? 8.528 0.379 -0.868 1.00 97.38 107 ARG A C 1
ATOM 800 O O . ARG A 1 107 ? 9.427 0.859 -1.554 1.00 97.38 107 ARG A O 1
ATOM 807 N N . ARG A 1 108 ? 8.215 -0.919 -0.898 1.00 97.62 108 ARG A N 1
ATOM 808 C CA . ARG A 1 108 ? 8.849 -1.887 -1.805 1.00 97.62 108 ARG A CA 1
ATOM 809 C C . ARG A 1 108 ? 8.611 -1.505 -3.266 1.00 97.62 108 ARG A C 1
ATOM 811 O O . ARG A 1 108 ? 9.576 -1.405 -4.015 1.00 97.62 108 ARG A O 1
ATOM 818 N N . ARG A 1 109 ? 7.367 -1.196 -3.644 1.00 98.06 109 ARG A N 1
ATOM 819 C CA . ARG A 1 109 ? 7.007 -0.762 -5.002 1.00 98.06 109 ARG A CA 1
ATOM 820 C C . ARG A 1 109 ? 7.791 0.477 -5.438 1.00 98.06 109 ARG A C 1
ATOM 822 O O . ARG A 1 109 ? 8.281 0.515 -6.559 1.00 98.06 109 ARG A O 1
ATOM 829 N N . LEU A 1 110 ? 7.942 1.476 -4.565 1.00 97.94 110 LEU A N 1
ATOM 830 C CA . LEU A 1 110 ? 8.748 2.668 -4.867 1.00 97.94 110 LEU A CA 1
ATOM 831 C C . LEU A 1 110 ? 10.216 2.315 -5.135 1.00 97.94 110 LEU A C 1
ATOM 833 O O . LEU A 1 110 ? 10.753 2.714 -6.163 1.00 97.94 110 LEU A O 1
ATOM 837 N N . ARG A 1 111 ? 10.835 1.503 -4.268 1.00 98.00 111 ARG A N 1
ATOM 838 C CA . ARG A 1 111 ? 12.225 1.052 -4.454 1.00 98.00 111 ARG A CA 1
ATOM 839 C C . ARG A 1 111 ? 12.416 0.292 -5.767 1.00 98.00 111 ARG A C 1
ATOM 841 O O . ARG A 1 111 ? 13.397 0.529 -6.463 1.00 98.00 111 ARG A O 1
ATOM 848 N N . LEU A 1 112 ? 11.480 -0.593 -6.113 1.00 98.44 112 LEU A N 1
ATOM 849 C CA . LEU A 1 112 ? 11.519 -1.338 -7.372 1.00 98.44 112 LEU A CA 1
ATOM 850 C C . LEU A 1 112 ? 11.376 -0.417 -8.586 1.00 98.44 112 LEU A C 1
ATOM 852 O O . LEU A 1 112 ? 12.139 -0.555 -9.533 1.00 98.44 112 LEU A O 1
ATOM 856 N N . ARG A 1 113 ? 10.477 0.576 -8.550 1.00 98.12 113 ARG A N 1
ATOM 857 C CA . ARG A 1 113 ? 10.351 1.571 -9.632 1.00 98.12 113 ARG A CA 1
ATOM 858 C C . ARG A 1 113 ? 11.625 2.384 -9.839 1.00 98.12 113 ARG A C 1
ATOM 860 O O . ARG A 1 113 ? 11.953 2.722 -10.976 1.00 98.12 113 ARG A O 1
ATOM 867 N N . ASP A 1 114 ? 12.315 2.735 -8.761 1.00 98.31 114 ASP A N 1
ATOM 868 C CA . ASP A 1 114 ? 13.586 3.454 -8.853 1.00 98.31 114 ASP A CA 1
ATOM 869 C C . ASP A 1 114 ? 14.691 2.548 -9.407 1.00 98.31 114 ASP A C 1
ATOM 871 O O . ASP A 1 114 ? 15.416 2.956 -10.313 1.00 98.31 114 ASP A O 1
ATOM 875 N N . ARG A 1 115 ? 14.761 1.290 -8.950 1.00 98.00 115 ARG A N 1
ATOM 876 C CA . ARG A 1 115 ? 15.683 0.291 -9.507 1.00 98.00 115 ARG A CA 1
ATOM 877 C C . ARG A 1 115 ? 15.432 0.063 -10.998 1.00 98.00 115 ARG A C 1
ATOM 879 O O . ARG A 1 115 ? 16.386 0.115 -11.765 1.00 98.00 115 ARG A O 1
ATOM 886 N N . LEU A 1 116 ? 14.174 -0.105 -11.412 1.00 98.38 116 LEU A N 1
ATOM 887 C CA . LEU A 1 116 ? 13.786 -0.262 -12.816 1.00 98.38 116 LEU A CA 1
ATOM 888 C C . LEU A 1 116 ? 14.270 0.916 -13.659 1.00 98.38 116 LEU A C 1
ATOM 890 O O . LEU A 1 116 ? 14.889 0.724 -14.698 1.00 98.38 116 LEU A O 1
ATOM 894 N N . ARG A 1 11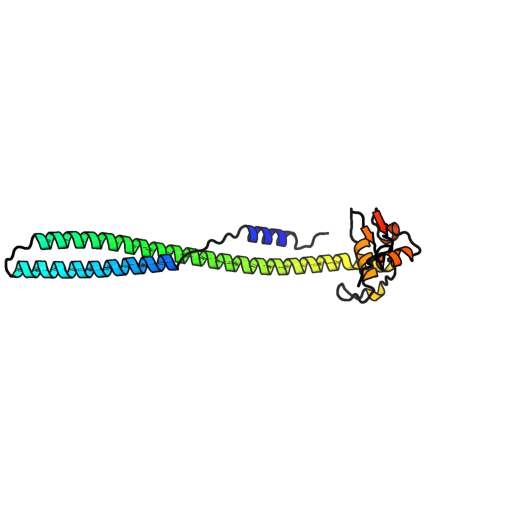7 ? 14.047 2.150 -13.190 1.00 97.81 117 ARG A N 1
ATOM 895 C CA . ARG A 1 117 ? 14.503 3.353 -13.900 1.00 97.81 117 ARG A CA 1
ATOM 896 C C . ARG A 1 117 ? 16.016 3.360 -14.088 1.00 97.81 117 ARG A C 1
ATOM 898 O O . ARG A 1 117 ? 16.482 3.690 -15.173 1.00 97.81 117 ARG A O 1
ATOM 905 N N . ASN A 1 118 ? 16.764 2.985 -13.053 1.00 97.31 118 ASN A N 1
ATOM 906 C CA . ASN A 1 118 ? 18.218 2.900 -13.137 1.00 97.31 118 ASN A CA 1
ATOM 907 C C . ASN A 1 118 ? 18.647 1.827 -14.147 1.00 97.31 118 ASN A C 1
ATOM 909 O O . ASN A 1 118 ? 19.451 2.123 -15.022 1.00 97.31 118 ASN A O 1
ATOM 913 N N . ARG A 1 119 ? 18.035 0.635 -14.121 1.00 97.75 119 ARG A N 1
ATOM 914 C CA . ARG A 1 119 ? 18.359 -0.435 -15.078 1.00 97.75 119 ARG A CA 1
ATOM 915 C C . ARG A 1 119 ? 17.985 -0.102 -16.513 1.00 97.75 119 ARG A C 1
ATOM 917 O O . ARG A 1 119 ? 18.743 -0.422 -17.417 1.00 97.75 119 ARG A O 1
ATOM 924 N N . LEU A 1 120 ? 16.889 0.617 -16.736 1.00 96.81 120 LEU A N 1
ATOM 925 C CA . LEU A 1 120 ? 16.557 1.142 -18.061 1.00 96.81 120 LEU A CA 1
ATOM 926 C C . LEU A 1 120 ? 17.596 2.164 -18.549 1.00 96.81 120 LEU A C 1
ATOM 928 O O . LEU A 1 120 ? 17.936 2.176 -19.732 1.00 96.81 120 LEU A O 1
ATOM 932 N N . CYS A 1 121 ? 18.125 3.008 -17.657 1.00 96.00 121 CYS A N 1
ATOM 933 C CA . CYS A 1 121 ? 19.232 3.905 -17.993 1.00 96.00 121 CYS A CA 1
ATOM 934 C C . CYS A 1 121 ? 20.503 3.125 -18.353 1.00 96.00 121 CYS A C 1
ATOM 936 O O . CYS A 1 121 ? 21.125 3.451 -19.364 1.00 96.00 121 CYS A O 1
ATOM 938 N N . ASP A 1 122 ? 20.854 2.098 -17.577 1.00 96.62 122 ASP A N 1
ATOM 939 C CA . ASP A 1 122 ? 22.016 1.240 -17.835 1.00 96.62 122 ASP A CA 1
ATOM 940 C C . ASP A 1 122 ? 21.874 0.517 -19.180 1.00 96.62 122 ASP A C 1
ATOM 942 O O . ASP A 1 122 ? 22.746 0.636 -20.038 1.00 96.62 122 ASP A O 1
ATOM 946 N N . ALA A 1 123 ? 20.721 -0.117 -19.424 1.00 96.50 123 ALA A N 1
ATOM 947 C CA . ALA A 1 123 ? 20.405 -0.769 -20.692 1.00 96.50 123 ALA A CA 1
ATOM 948 C C . ALA A 1 123 ? 20.537 0.191 -21.874 1.00 96.50 123 ALA A C 1
ATOM 950 O O . ALA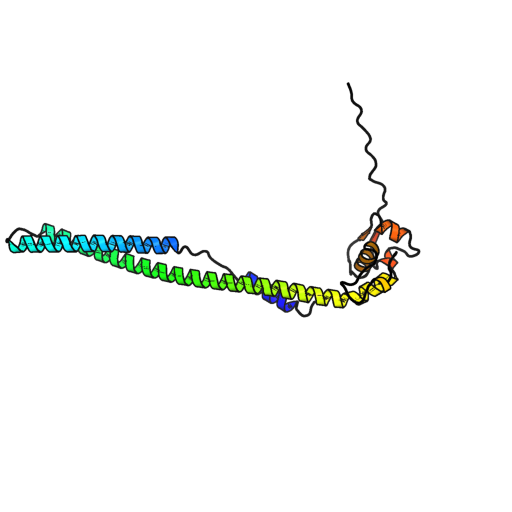 A 1 123 ? 21.129 -0.141 -22.901 1.00 96.50 123 ALA A O 1
ATOM 951 N N . ARG A 1 124 ? 20.005 1.412 -21.733 1.00 94.81 124 ARG A N 1
ATOM 952 C CA . ARG A 1 124 ? 20.125 2.437 -22.769 1.00 94.81 124 ARG A CA 1
ATOM 953 C C . ARG A 1 124 ? 21.587 2.788 -23.025 1.00 94.81 124 ARG A C 1
ATOM 955 O O . ARG A 1 124 ? 21.963 2.896 -24.186 1.00 94.81 124 ARG A O 1
ATOM 962 N N . ASN A 1 125 ? 22.391 2.972 -21.981 1.00 93.38 125 ASN A N 1
ATOM 963 C CA . ASN A 1 125 ? 23.804 3.312 -22.129 1.00 93.38 125 ASN A CA 1
ATOM 964 C C . ASN A 1 125 ? 24.570 2.187 -22.840 1.00 93.38 125 ASN A C 1
ATOM 966 O O . ASN A 1 125 ? 25.249 2.466 -23.823 1.00 93.38 125 ASN A O 1
ATOM 970 N N . GLU A 1 126 ? 24.381 0.929 -22.432 1.00 93.94 126 GLU A N 1
ATOM 971 C CA . GLU A 1 126 ? 25.006 -0.236 -23.076 1.00 93.94 126 GLU A CA 1
ATOM 972 C C . GLU A 1 126 ? 24.638 -0.350 -24.559 1.00 93.94 126 GLU A C 1
ATOM 974 O O . GLU A 1 126 ? 25.505 -0.511 -25.420 1.00 93.94 126 GLU A O 1
ATOM 979 N N . LEU A 1 127 ? 23.344 -0.239 -24.878 1.00 92.44 127 LEU A N 1
ATOM 980 C CA . LEU A 1 127 ? 22.864 -0.327 -26.257 1.00 92.44 127 LEU A CA 1
ATOM 981 C C . LEU A 1 127 ? 23.417 0.814 -27.108 1.00 92.44 127 LEU A C 1
ATOM 983 O O . LEU A 1 127 ? 23.841 0.601 -28.245 1.00 92.44 127 LEU A O 1
ATOM 987 N N . VAL A 1 128 ? 23.429 2.028 -26.561 1.00 92.50 128 VAL A N 1
ATOM 988 C CA . VAL A 1 128 ? 23.969 3.198 -27.245 1.00 92.50 128 VAL A CA 1
ATOM 989 C C . VAL A 1 128 ? 25.471 3.024 -27.490 1.00 92.50 128 VAL A C 1
ATOM 991 O O . VAL A 1 128 ? 25.913 3.227 -28.619 1.00 92.50 128 VAL A O 1
ATOM 994 N N . GLU A 1 129 ? 26.249 2.595 -26.495 1.00 91.56 129 GLU A N 1
ATOM 995 C CA . GLU A 1 129 ? 27.684 2.323 -26.643 1.00 91.56 129 GLU A CA 1
ATOM 996 C C . GLU A 1 129 ? 27.964 1.240 -27.689 1.00 91.56 129 GLU A C 1
ATOM 998 O O . GLU A 1 129 ? 28.837 1.410 -28.542 1.00 91.56 129 GLU A O 1
ATOM 1003 N N . ALA A 1 130 ? 27.186 0.158 -27.689 1.00 92.12 130 ALA A N 1
ATOM 1004 C CA . ALA A 1 130 ? 27.357 -0.940 -28.630 1.00 92.12 130 ALA A CA 1
ATOM 1005 C C . ALA A 1 130 ? 27.006 -0.548 -30.081 1.00 92.12 130 ALA A C 1
ATOM 1007 O O . ALA A 1 130 ? 27.650 -1.006 -31.032 1.00 92.12 130 ALA A O 1
ATOM 1008 N N . VAL A 1 131 ? 26.012 0.325 -30.276 1.00 92.12 131 VAL A N 1
ATOM 1009 C CA . VAL A 1 131 ? 25.584 0.803 -31.603 1.00 92.12 131 VAL A CA 1
ATOM 1010 C C . VAL A 1 131 ? 26.472 1.941 -32.124 1.00 92.12 131 VAL A C 1
ATOM 1012 O O . VAL A 1 131 ? 26.647 2.094 -33.339 1.00 92.12 131 VAL A O 1
ATOM 1015 N N . TYR A 1 132 ? 27.086 2.721 -31.236 1.00 92.38 132 TYR A N 1
ATOM 1016 C CA . TYR A 1 132 ? 27.809 3.942 -31.588 1.00 92.38 132 TYR A CA 1
ATOM 1017 C C . TYR A 1 132 ? 28.943 3.760 -32.625 1.00 92.38 132 TYR A C 1
ATOM 1019 O O . TYR A 1 132 ? 29.020 4.552 -33.571 1.00 92.38 132 TYR A O 1
ATOM 1027 N N . PRO A 1 133 ? 29.778 2.699 -32.585 1.00 92.75 133 PRO A N 1
ATOM 1028 C CA . PRO A 1 133 ? 30.756 2.448 -33.645 1.00 92.75 133 PRO A CA 1
ATOM 1029 C C . PRO A 1 133 ? 30.122 2.244 -35.028 1.00 92.75 133 PRO A C 1
ATOM 1031 O O . PRO A 1 133 ? 30.693 2.659 -36.040 1.00 92.75 133 PRO A O 1
ATOM 1034 N N . ALA A 1 134 ? 28.950 1.605 -35.101 1.00 92.56 134 ALA A N 1
ATOM 1035 C CA . ALA A 1 134 ? 28.224 1.426 -36.356 1.00 92.56 134 ALA A CA 1
ATOM 1036 C C . ALA A 1 134 ? 27.647 2.754 -36.859 1.00 92.56 134 ALA A C 1
ATOM 1038 O O . ALA A 1 134 ? 27.764 3.048 -38.050 1.00 92.56 134 ALA A O 1
ATOM 1039 N N . PHE A 1 135 ? 27.116 3.577 -35.953 1.00 93.38 135 PHE A N 1
ATOM 1040 C CA . PHE A 1 135 ? 26.668 4.936 -36.253 1.00 93.38 135 PHE A CA 1
ATOM 1041 C C . PHE A 1 135 ? 27.800 5.800 -36.834 1.00 93.38 135 PHE A C 1
ATOM 1043 O O . PHE A 1 135 ? 27.649 6.370 -37.915 1.00 93.38 135 PHE A O 1
ATOM 1050 N N . ARG A 1 136 ? 28.982 5.819 -36.201 1.00 93.62 136 ARG A N 1
ATOM 1051 C CA . ARG A 1 136 ? 30.147 6.567 -36.707 1.00 93.62 136 ARG A CA 1
ATOM 1052 C C . ARG A 1 136 ? 30.572 6.112 -38.107 1.00 93.62 136 ARG A C 1
ATOM 1054 O O . ARG A 1 136 ? 30.919 6.941 -38.943 1.00 93.62 136 ARG A O 1
ATOM 1061 N N . ARG A 1 137 ? 30.517 4.807 -38.395 1.00 92.88 137 ARG A N 1
ATOM 1062 C CA . ARG A 1 137 ? 30.773 4.285 -39.751 1.00 92.88 137 ARG A CA 1
ATOM 1063 C C . ARG A 1 137 ? 29.688 4.691 -40.747 1.00 92.88 137 ARG A C 1
ATOM 1065 O O . ARG A 1 137 ? 30.000 4.947 -41.905 1.00 92.88 137 ARG A O 1
ATOM 1072 N N . ALA A 1 138 ? 28.428 4.748 -40.321 1.00 92.69 138 ALA A N 1
ATOM 1073 C CA . ALA A 1 138 ? 27.321 5.179 -41.168 1.00 92.69 138 ALA A CA 1
ATOM 1074 C C . ALA A 1 138 ? 27.458 6.649 -41.596 1.00 92.69 138 ALA A C 1
ATOM 1076 O O . ALA A 1 138 ? 27.191 6.954 -42.759 1.00 92.69 138 ALA A O 1
ATOM 1077 N N . LEU A 1 139 ? 27.973 7.522 -40.719 1.00 93.44 139 LEU A N 1
ATOM 1078 C CA . LEU A 1 139 ? 28.269 8.923 -41.047 1.00 93.44 139 LEU A CA 1
ATOM 1079 C C . LEU A 1 139 ? 29.235 9.085 -42.230 1.00 93.44 139 LEU A C 1
ATOM 1081 O O . LEU A 1 139 ? 29.137 10.070 -42.943 1.00 93.44 139 LEU A O 1
ATOM 1085 N N . ALA A 1 140 ? 30.115 8.115 -42.498 1.00 91.38 140 ALA A N 1
ATOM 1086 C CA . ALA A 1 140 ? 31.041 8.180 -43.636 1.00 91.38 140 ALA A 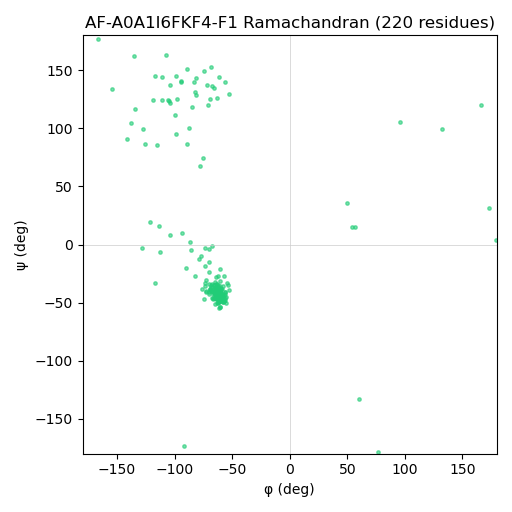CA 1
ATOM 1087 C C . ALA A 1 140 ? 30.350 8.024 -45.000 1.00 91.38 140 ALA A C 1
ATOM 1089 O O . ALA A 1 140 ? 30.969 8.235 -46.041 1.00 91.38 140 ALA A O 1
ATOM 1090 N N . VAL A 1 141 ? 29.103 7.549 -45.004 1.00 89.69 141 VAL A N 1
ATOM 1091 C CA . VAL A 1 141 ? 28.395 7.133 -46.219 1.00 89.69 141 VAL A CA 1
ATOM 1092 C C . VAL A 1 141 ? 27.162 7.985 -46.472 1.00 89.69 141 VAL A C 1
ATOM 1094 O O . VAL A 1 141 ? 26.799 8.183 -47.628 1.00 89.69 141 VAL A O 1
ATOM 1097 N N . VAL A 1 142 ? 26.495 8.454 -45.417 1.00 89.38 142 VAL A N 1
ATOM 1098 C CA . VAL A 1 142 ? 25.264 9.234 -45.562 1.00 89.38 142 VAL A CA 1
ATOM 1099 C C . VAL A 1 142 ? 25.551 10.663 -46.038 1.00 89.38 142 VAL A C 1
ATOM 1101 O O . VAL A 1 142 ? 26.598 11.227 -45.711 1.00 89.38 142 VAL A O 1
ATOM 1104 N N . PRO A 1 143 ? 24.620 11.280 -46.785 1.00 86.81 143 PRO A N 1
ATOM 1105 C CA . PRO A 1 143 ? 24.761 12.660 -47.230 1.00 86.81 143 PRO A CA 1
ATOM 1106 C C . PRO A 1 143 ? 24.971 13.616 -46.057 1.00 86.81 143 PRO A C 1
ATOM 1108 O O . PRO A 1 143 ? 24.321 13.487 -45.016 1.00 86.81 143 PRO A O 1
ATOM 1111 N N . ARG A 1 144 ? 25.867 14.594 -46.244 1.00 85.75 144 ARG A N 1
ATOM 1112 C CA . ARG A 1 144 ? 26.267 15.578 -45.217 1.00 85.75 144 ARG A CA 1
ATOM 1113 C C . ARG A 1 144 ? 26.817 14.949 -43.927 1.00 85.75 144 ARG A C 1
ATOM 1115 O O . ARG A 1 144 ? 26.883 15.622 -42.900 1.00 85.75 144 ARG A O 1
ATOM 1122 N N . GLY A 1 145 ? 27.173 13.666 -43.963 1.00 87.00 145 GLY A N 1
ATOM 1123 C CA . GLY A 1 145 ? 27.796 12.969 -42.855 1.00 87.00 145 GLY A CA 1
ATOM 1124 C C . GLY A 1 145 ? 29.299 13.207 -42.818 1.00 87.00 145 GLY A C 1
ATOM 1125 O O . GLY A 1 145 ? 29.969 13.224 -43.848 1.00 87.00 145 GLY A O 1
ATOM 1126 N N . ASP A 1 146 ? 29.816 13.380 -41.606 1.00 89.19 146 ASP A N 1
ATOM 1127 C CA . ASP A 1 146 ? 31.243 13.434 -41.327 1.00 89.19 146 ASP A CA 1
ATOM 1128 C C . ASP A 1 146 ? 31.543 12.563 -40.092 1.00 89.19 146 ASP A C 1
ATOM 1130 O O . ASP A 1 146 ? 31.051 12.858 -38.997 1.00 89.19 146 ASP A O 1
ATOM 1134 N N . PRO A 1 147 ? 32.331 11.480 -40.229 1.00 87.44 147 PRO A N 1
ATOM 1135 C CA . PRO A 1 147 ? 32.767 10.659 -39.101 1.00 87.44 147 PRO A CA 1
ATOM 1136 C C . PRO A 1 147 ? 33.599 11.405 -38.055 1.00 87.44 147 PRO A C 1
ATOM 1138 O O . PRO A 1 147 ? 33.720 10.902 -36.936 1.00 87.44 147 PRO A O 1
ATOM 1141 N N . SER A 1 148 ? 34.217 12.537 -38.408 1.00 88.12 148 SER A N 1
ATOM 1142 C CA . SER A 1 148 ? 35.015 13.357 -37.489 1.00 88.12 148 SER A CA 1
ATOM 1143 C C . SER A 1 148 ? 34.121 14.125 -36.507 1.00 88.12 148 SER A C 1
ATOM 1145 O O . SER A 1 148 ? 34.408 14.161 -35.310 1.00 88.12 148 SER A O 1
ATOM 1147 N N . ALA A 1 149 ? 32.953 14.573 -36.980 1.00 89.00 149 ALA A N 1
ATOM 1148 C CA . ALA A 1 149 ? 31.899 15.202 -36.185 1.00 89.00 149 ALA A CA 1
ATOM 1149 C C . ALA A 1 149 ? 31.170 14.236 -35.229 1.00 89.00 149 ALA A C 1
ATOM 1151 O O . ALA A 1 149 ? 30.309 14.661 -34.460 1.00 89.00 149 ALA A O 1
ATOM 1152 N N . ALA A 1 150 ? 31.495 12.936 -35.269 1.00 87.38 150 ALA A N 1
ATOM 1153 C CA . ALA A 1 150 ? 30.948 11.952 -34.341 1.00 87.38 150 ALA A CA 1
ATOM 1154 C C . ALA A 1 150 ? 31.311 12.283 -32.885 1.00 87.38 150 ALA A C 1
ATOM 1156 O O . ALA A 1 150 ? 30.475 12.153 -32.001 1.00 87.38 150 ALA A O 1
ATOM 1157 N N . GLY A 1 151 ? 32.544 12.737 -32.645 1.00 87.94 151 GLY A N 1
ATOM 1158 C CA . GLY A 1 151 ? 33.089 12.871 -31.298 1.00 87.94 151 GLY A CA 1
ATOM 1159 C C . GLY A 1 151 ? 33.521 11.527 -30.693 1.00 87.94 151 GLY A C 1
ATOM 1160 O O . GLY A 1 151 ? 33.458 10.466 -31.326 1.00 87.94 151 GLY A O 1
ATOM 1161 N N . GLN A 1 152 ? 34.003 11.567 -29.447 1.00 85.06 152 GLN A N 1
ATOM 1162 C CA . GLN A 1 152 ? 34.591 10.398 -28.769 1.00 85.06 152 GLN A CA 1
ATOM 1163 C C . GLN A 1 152 ? 33.556 9.415 -28.207 1.00 85.06 152 GLN A C 1
ATOM 1165 O O . GLN A 1 152 ? 33.905 8.293 -27.856 1.00 85.06 152 GLN A O 1
ATOM 1170 N N . GLY A 1 153 ? 32.287 9.811 -28.147 1.00 85.44 153 GLY A N 1
ATOM 1171 C CA . GLY A 1 153 ? 31.222 8.981 -27.612 1.00 85.44 153 GLY A CA 1
ATOM 1172 C C . GLY A 1 153 ? 29.837 9.531 -27.948 1.00 85.44 153 GLY A C 1
ATOM 1173 O O . GLY A 1 153 ? 29.730 10.617 -28.515 1.00 85.44 153 GLY A O 1
ATOM 1174 N N . PRO A 1 154 ? 28.776 8.810 -27.565 1.00 84.44 154 PRO A N 1
ATOM 1175 C CA . PRO A 1 154 ? 27.398 9.098 -27.967 1.00 84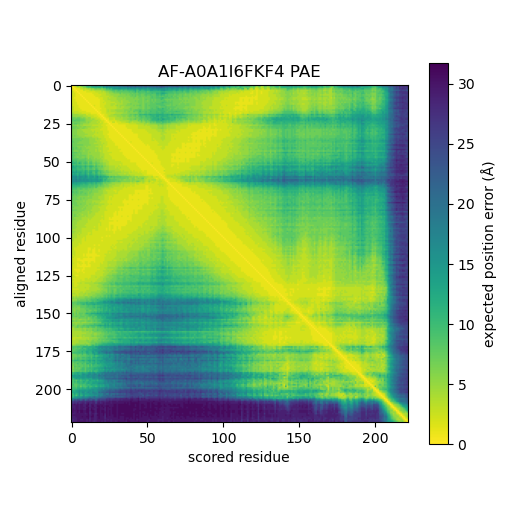.44 154 PRO A CA 1
ATOM 1176 C C . PRO A 1 154 ? 26.902 10.522 -27.683 1.00 84.44 154 PRO A C 1
ATOM 1178 O O . PRO A 1 154 ? 26.124 11.067 -28.459 1.00 84.44 154 PRO A O 1
ATOM 1181 N N . ASN A 1 155 ? 27.379 11.142 -26.600 1.00 86.62 155 ASN A N 1
ATOM 1182 C CA . ASN A 1 155 ? 27.009 12.507 -26.208 1.00 86.62 155 ASN A CA 1
ATOM 1183 C C . ASN A 1 155 ? 27.878 13.596 -26.869 1.00 86.62 155 ASN A C 1
ATOM 1185 O O . ASN A 1 155 ? 27.720 14.770 -26.554 1.00 86.62 155 ASN A O 1
ATOM 1189 N N . GLY A 1 156 ? 28.825 13.218 -27.732 1.00 87.25 156 GLY A N 1
ATOM 1190 C CA . GLY A 1 156 ? 29.802 14.119 -28.350 1.00 87.25 156 GLY A CA 1
ATOM 1191 C C . GLY A 1 156 ? 29.521 14.470 -29.811 1.00 87.25 156 GLY A C 1
ATOM 1192 O O . GLY A 1 156 ? 30.392 15.056 -30.448 1.00 87.25 156 GLY A O 1
ATOM 1193 N N . TYR A 1 157 ? 28.359 14.089 -30.349 1.00 90.81 157 TYR A N 1
ATOM 1194 C CA . TYR A 1 157 ? 27.999 14.380 -31.735 1.00 90.81 157 TYR A CA 1
ATOM 1195 C C . TYR A 1 157 ? 27.714 15.874 -31.935 1.00 90.81 157 TYR A C 1
ATOM 1197 O O . TYR A 1 157 ? 26.768 16.396 -31.350 1.00 90.81 157 TYR A O 1
ATOM 1205 N N . ASP A 1 158 ? 28.478 16.524 -32.814 1.00 91.12 158 ASP A N 1
ATOM 1206 C CA . ASP A 1 158 ? 28.350 17.959 -33.142 1.00 91.12 158 ASP A CA 1
ATOM 1207 C C . ASP A 1 158 ? 28.082 18.191 -34.646 1.00 91.12 158 ASP A C 1
ATOM 1209 O O . ASP A 1 158 ? 28.325 19.250 -35.219 1.00 91.12 158 ASP A O 1
ATOM 1213 N N . GLY A 1 159 ? 27.617 17.144 -35.335 1.00 90.06 159 GLY A N 1
ATOM 1214 C CA . GLY A 1 159 ? 27.342 17.176 -36.769 1.00 90.06 159 GLY A CA 1
ATOM 1215 C C . GLY A 1 159 ? 25.899 17.549 -37.128 1.00 90.06 159 GLY A C 1
ATOM 1216 O O . GLY A 1 159 ? 25.050 17.873 -36.297 1.00 90.06 159 GLY A O 1
ATOM 1217 N N . SER A 1 160 ? 25.584 17.452 -38.422 1.00 91.69 160 SER A N 1
ATOM 1218 C CA . SER A 1 160 ? 24.238 17.724 -38.932 1.00 91.69 160 SER A CA 1
ATOM 1219 C C . SER A 1 160 ? 23.185 16.755 -38.379 1.00 91.69 160 SER A C 1
ATOM 1221 O O . SER A 1 160 ? 23.249 15.548 -38.600 1.00 91.69 160 SER A O 1
ATOM 1223 N N . ARG A 1 161 ? 22.106 17.287 -37.788 1.00 90.19 161 ARG A N 1
ATOM 1224 C CA . ARG A 1 161 ? 20.952 16.483 -37.336 1.00 90.19 161 ARG A CA 1
ATOM 1225 C C . ARG A 1 161 ? 20.367 15.588 -38.440 1.00 90.19 161 ARG A C 1
ATOM 1227 O O . ARG A 1 161 ? 19.925 14.475 -38.156 1.00 90.19 161 ARG A O 1
ATOM 1234 N N . ILE A 1 162 ? 20.382 16.048 -39.695 1.00 90.94 162 ILE A N 1
ATOM 1235 C CA . ILE A 1 162 ? 19.907 15.266 -40.848 1.00 90.94 162 ILE A CA 1
ATOM 1236 C C . ILE A 1 162 ? 20.838 14.077 -41.093 1.00 90.94 162 ILE A C 1
ATOM 1238 O O . ILE A 1 162 ? 20.364 12.954 -41.234 1.00 90.94 162 ILE A O 1
ATOM 1242 N N . ALA A 1 163 ? 22.155 14.295 -41.069 1.00 91.06 163 ALA A N 1
ATOM 1243 C CA . ALA A 1 163 ? 23.131 13.223 -41.233 1.00 91.06 163 ALA A CA 1
ATOM 1244 C C . ALA A 1 163 ? 23.051 12.196 -40.094 1.00 91.06 163 ALA A C 1
ATOM 1246 O O . ALA A 1 163 ? 23.074 10.997 -40.362 1.00 91.06 163 ALA A O 1
ATOM 1247 N N . ALA A 1 164 ? 22.872 12.639 -38.844 1.00 90.69 164 ALA A N 1
ATOM 1248 C CA . ALA A 1 164 ? 22.616 11.736 -37.721 1.00 90.69 164 ALA A CA 1
ATOM 1249 C C . ALA A 1 164 ? 21.346 10.901 -37.927 1.00 90.69 164 ALA A C 1
ATOM 1251 O O . ALA A 1 164 ? 21.365 9.692 -37.721 1.00 90.69 164 ALA A O 1
ATOM 1252 N N . SER A 1 165 ? 20.257 11.523 -38.383 1.00 90.94 165 SER A N 1
ATOM 1253 C CA . SER A 1 165 ? 18.989 10.823 -38.623 1.00 90.94 165 SER A CA 1
ATOM 1254 C C . SER A 1 165 ? 19.126 9.775 -39.733 1.00 90.94 165 SER A C 1
ATOM 1256 O O . SER A 1 165 ? 18.714 8.632 -39.556 1.00 90.94 165 SER A O 1
ATOM 1258 N N . LEU A 1 166 ? 19.778 10.117 -40.849 1.00 90.56 166 LEU A N 1
ATOM 1259 C CA . LEU A 1 166 ? 20.039 9.175 -41.944 1.00 90.56 166 LEU A CA 1
ATOM 1260 C C . LEU A 1 166 ? 20.996 8.052 -41.515 1.00 90.56 166 LEU A C 1
ATOM 1262 O O . LEU A 1 166 ? 20.795 6.896 -41.885 1.00 90.56 166 LEU A O 1
ATOM 1266 N N . ALA A 1 167 ? 22.014 8.360 -40.706 1.00 91.44 167 ALA A N 1
ATOM 1267 C CA . ALA A 1 167 ? 22.917 7.359 -40.145 1.00 91.44 167 ALA A CA 1
ATOM 1268 C C . ALA A 1 167 ? 22.187 6.406 -39.187 1.00 91.44 167 ALA A C 1
ATOM 1270 O O . ALA A 1 167 ? 22.424 5.202 -39.249 1.00 91.44 167 ALA A O 1
ATOM 1271 N N . ALA A 1 168 ? 21.271 6.920 -38.359 1.00 90.88 168 ALA A N 1
ATOM 1272 C CA . ALA A 1 168 ? 20.422 6.122 -37.478 1.00 90.88 168 ALA A CA 1
ATOM 1273 C C . ALA A 1 168 ? 19.474 5.206 -38.272 1.00 90.88 168 ALA A C 1
ATOM 1275 O O . ALA A 1 168 ? 19.386 4.018 -37.980 1.00 90.88 168 ALA A O 1
ATOM 1276 N N . VAL A 1 169 ? 18.835 5.718 -39.329 1.00 90.00 169 VAL A N 1
ATOM 1277 C CA . VAL A 1 169 ? 18.006 4.905 -40.237 1.00 90.00 169 VAL A CA 1
ATOM 1278 C C . VAL A 1 169 ? 18.837 3.813 -40.912 1.00 90.00 169 VAL A C 1
ATOM 1280 O O . VAL A 1 169 ? 18.397 2.674 -40.986 1.00 90.00 169 VAL A O 1
ATOM 1283 N N . ARG A 1 170 ? 20.063 4.127 -41.354 1.00 89.62 170 ARG A N 1
ATOM 1284 C CA . ARG A 1 170 ? 20.953 3.161 -42.018 1.00 89.62 170 ARG A CA 1
ATOM 1285 C C . ARG A 1 170 ? 21.350 1.981 -41.129 1.00 89.62 170 ARG A C 1
ATOM 1287 O O . ARG A 1 170 ? 21.605 0.891 -41.643 1.00 89.62 170 ARG A O 1
ATOM 1294 N N . ILE A 1 171 ? 21.521 2.216 -39.830 1.00 91.25 171 ILE A N 1
ATOM 1295 C CA . ILE A 1 171 ? 21.913 1.172 -38.870 1.00 91.25 171 ILE A CA 1
ATOM 1296 C C . ILE A 1 171 ? 20.707 0.469 -38.249 1.00 91.25 171 ILE A C 1
ATOM 1298 O O . ILE A 1 171 ? 20.860 -0.639 -37.739 1.00 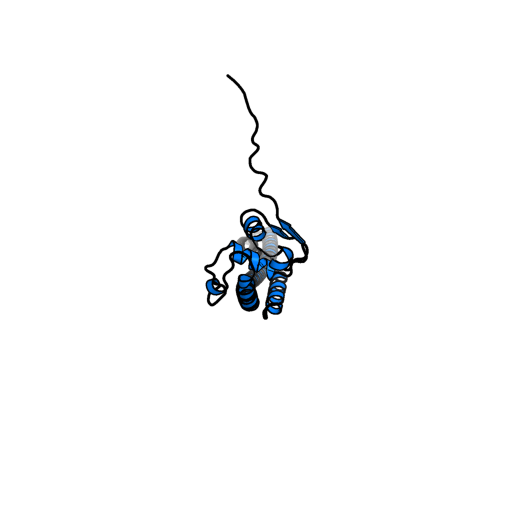91.25 171 ILE A O 1
ATOM 1302 N N . ALA A 1 172 ? 19.531 1.093 -38.286 1.00 85.19 172 ALA A N 1
ATOM 1303 C CA . ALA A 1 172 ? 18.298 0.467 -37.857 1.00 85.19 172 ALA A CA 1
ATOM 1304 C C . ALA A 1 172 ? 17.926 -0.648 -38.848 1.00 85.19 172 ALA A C 1
ATOM 1306 O O . ALA A 1 172 ? 17.821 -0.425 -40.053 1.00 85.19 172 ALA A O 1
ATOM 1307 N N . ALA A 1 173 ? 17.734 -1.864 -38.338 1.00 74.38 173 ALA A N 1
ATOM 1308 C CA . ALA A 1 173 ? 17.187 -2.973 -39.111 1.00 74.38 173 ALA A CA 1
ATOM 1309 C C . ALA A 1 173 ? 15.675 -2.758 -39.282 1.00 74.38 173 ALA A C 1
ATOM 1311 O O . ALA A 1 173 ? 14.871 -3.339 -38.562 1.00 74.38 173 ALA A O 1
ATOM 1312 N N . LEU A 1 174 ? 15.301 -1.819 -40.153 1.00 81.75 174 LEU A N 1
ATOM 1313 C CA . LEU A 1 174 ? 13.906 -1.482 -40.418 1.00 81.75 174 LEU A CA 1
ATOM 1314 C C . LEU A 1 174 ? 13.337 -2.430 -41.475 1.00 81.75 174 LEU A C 1
ATOM 1316 O O . LEU A 1 174 ? 13.783 -2.416 -42.621 1.00 81.75 174 LEU A O 1
ATOM 1320 N N . ASP A 1 175 ? 12.313 -3.188 -41.091 1.00 74.94 175 ASP A N 1
ATOM 1321 C CA . ASP A 1 175 ? 11.577 -4.088 -41.990 1.00 74.94 175 ASP A CA 1
ATOM 1322 C C . ASP A 1 175 ? 10.437 -3.377 -42.751 1.00 74.94 175 ASP A C 1
ATOM 1324 O O . ASP A 1 175 ? 9.783 -3.970 -43.606 1.00 74.94 175 ASP A O 1
ATOM 1328 N N . GLY A 1 176 ? 10.185 -2.098 -42.446 1.00 77.44 176 GLY A N 1
ATOM 1329 C CA . GLY A 1 176 ? 9.140 -1.274 -43.059 1.00 77.44 176 GLY A CA 1
ATOM 1330 C C . GLY A 1 176 ? 9.673 -0.203 -44.015 1.00 77.44 176 GLY A C 1
ATOM 1331 O O . GLY A 1 176 ? 10.849 0.168 -43.977 1.00 77.44 176 GLY A O 1
ATOM 1332 N N . ALA A 1 177 ? 8.777 0.329 -44.853 1.00 81.94 177 ALA A N 1
ATOM 1333 C CA . ALA A 1 177 ? 9.102 1.412 -45.778 1.00 81.94 177 ALA A CA 1
ATOM 1334 C C . ALA A 1 177 ? 9.453 2.710 -45.033 1.00 81.94 177 ALA A C 1
ATOM 1336 O O . ALA A 1 177 ? 8.737 3.128 -44.121 1.00 81.94 177 ALA A O 1
ATOM 1337 N N . VAL A 1 178 ? 10.529 3.373 -45.460 1.00 83.75 178 VAL A N 1
ATOM 1338 C CA . VAL A 1 178 ? 10.980 4.656 -44.908 1.00 83.75 178 VAL A CA 1
ATOM 1339 C C . VAL A 1 178 ? 10.610 5.778 -45.866 1.00 83.75 178 VAL A C 1
ATOM 1341 O O . VAL A 1 178 ? 11.042 5.789 -47.018 1.00 83.75 178 VAL A O 1
ATOM 1344 N N . GLU A 1 179 ? 9.836 6.745 -45.385 1.00 87.25 179 GLU A N 1
ATOM 1345 C CA . GLU A 1 179 ? 9.513 7.952 -46.139 1.00 87.25 179 GLU A CA 1
ATOM 1346 C C . GLU A 1 179 ? 10.423 9.112 -45.716 1.00 87.25 179 GLU A C 1
ATOM 1348 O O . GLU A 1 179 ? 10.506 9.460 -44.538 1.00 87.25 179 GLU A O 1
ATOM 1353 N N . LEU A 1 180 ? 11.111 9.717 -46.684 1.00 84.62 180 LEU A N 1
ATOM 1354 C CA . LEU A 1 180 ? 11.934 10.907 -46.494 1.00 84.62 180 LEU A CA 1
ATOM 1355 C C . LEU A 1 180 ? 11.201 12.130 -47.036 1.00 84.62 180 LEU A C 1
ATOM 1357 O O . LEU A 1 180 ? 10.652 12.090 -48.135 1.00 84.62 180 LEU A O 1
ATOM 1361 N N . ARG A 1 181 ? 11.246 13.236 -46.290 1.00 85.25 181 ARG A N 1
ATOM 1362 C CA . ARG A 1 181 ? 10.659 14.523 -46.686 1.00 85.25 181 ARG A CA 1
ATOM 1363 C C . ARG A 1 181 ? 11.614 15.679 -46.396 1.00 85.25 181 ARG A C 1
ATOM 1365 O O . ARG A 1 181 ? 12.547 15.548 -45.598 1.00 85.25 181 ARG A O 1
ATOM 1372 N N . GLY A 1 182 ? 11.363 16.821 -47.033 1.00 87.62 182 GLY A N 1
ATOM 1373 C CA . GLY A 1 182 ? 12.045 18.082 -46.737 1.00 87.62 182 GLY A CA 1
ATOM 1374 C C . GLY A 1 182 ? 13.560 18.014 -46.943 1.00 87.62 182 GLY A C 1
ATOM 1375 O O . GLY A 1 182 ? 14.040 17.523 -47.961 1.00 87.62 182 GLY A O 1
ATOM 1376 N N . ASP A 1 183 ? 14.333 18.517 -45.977 1.00 83.56 183 ASP A N 1
ATOM 1377 C CA . ASP A 1 183 ? 15.796 18.569 -46.096 1.00 83.56 183 ASP A CA 1
ATOM 1378 C C . ASP A 1 183 ? 16.456 17.181 -46.182 1.00 83.56 183 ASP A C 1
ATOM 1380 O O . ASP A 1 183 ? 17.523 17.056 -46.781 1.00 83.56 183 ASP A O 1
ATOM 1384 N N . ALA A 1 184 ? 15.841 16.138 -45.611 1.00 81.88 184 ALA A N 1
ATOM 1385 C CA . ALA A 1 184 ? 16.352 14.769 -45.694 1.00 81.88 184 ALA A CA 1
ATOM 1386 C C . ALA A 1 184 ? 16.158 14.170 -47.097 1.00 81.88 184 ALA A C 1
ATOM 1388 O O . ALA A 1 184 ? 17.069 13.520 -47.607 1.00 81.88 184 ALA A O 1
ATOM 1389 N N . ALA A 1 185 ? 15.008 14.439 -47.728 1.00 84.12 185 ALA A N 1
ATOM 1390 C CA . ALA A 1 185 ? 14.738 14.083 -49.122 1.00 84.12 185 ALA A CA 1
ATOM 1391 C C . ALA A 1 185 ? 15.735 14.774 -50.060 1.00 84.12 185 ALA A C 1
ATOM 1393 O O . ALA A 1 185 ? 16.496 14.099 -50.750 1.00 84.12 185 ALA A O 1
ATOM 1394 N N . ARG A 1 186 ? 15.842 16.107 -49.954 1.00 84.19 186 ARG A N 1
ATOM 1395 C CA . ARG A 1 186 ? 16.780 16.915 -50.749 1.00 84.19 186 ARG A CA 1
ATOM 1396 C C . ARG A 1 186 ? 18.231 16.459 -50.586 1.00 84.19 186 ARG A C 1
ATOM 1398 O O . ARG A 1 186 ? 18.974 16.393 -51.560 1.00 84.19 186 ARG A O 1
ATOM 1405 N N . ALA A 1 187 ? 18.649 16.118 -49.364 1.00 82.31 187 ALA A N 1
ATOM 1406 C CA . ALA A 1 187 ? 20.003 15.629 -49.109 1.00 82.31 187 ALA A CA 1
ATOM 1407 C C . ALA A 1 187 ? 20.282 14.276 -49.788 1.00 82.31 187 ALA A C 1
ATOM 1409 O O . ALA A 1 187 ? 21.388 14.072 -50.284 1.00 82.31 187 ALA A O 1
ATOM 1410 N N . VAL A 1 188 ? 19.301 13.370 -49.835 1.00 82.62 188 VAL A N 1
ATOM 1411 C CA . VAL A 1 188 ? 19.433 12.062 -50.497 1.00 82.62 188 VAL A CA 1
ATOM 1412 C C . VAL A 1 188 ? 19.354 12.180 -52.019 1.00 82.62 188 VAL A C 1
ATOM 1414 O O . VAL A 1 188 ? 20.127 11.516 -52.700 1.00 82.62 188 VAL A O 1
ATOM 1417 N N . GLU A 1 189 ? 18.494 13.046 -52.553 1.00 84.31 189 GLU A N 1
ATOM 1418 C CA . GLU A 1 189 ? 18.414 13.331 -53.995 1.00 84.31 189 GLU A CA 1
ATOM 1419 C C . GLU A 1 189 ? 19.696 13.968 -54.531 1.00 84.31 189 GLU A C 1
ATOM 1421 O O . GLU A 1 189 ? 20.148 13.630 -55.619 1.00 84.31 189 GLU A O 1
ATOM 1426 N N . SER A 1 190 ? 20.314 14.859 -53.749 1.00 79.31 190 SER A N 1
ATOM 1427 C CA . SER A 1 190 ? 21.574 15.515 -54.121 1.00 79.31 190 SER A CA 1
ATOM 1428 C C . SER A 1 190 ? 22.810 14.609 -54.046 1.00 79.31 190 SER A C 1
ATOM 1430 O O . SER A 1 190 ? 23.914 15.066 -54.331 1.00 79.31 190 SER A O 1
ATOM 1432 N N . ALA A 1 191 ? 22.660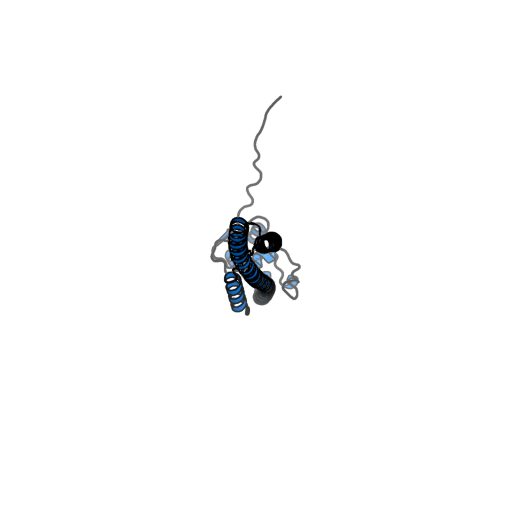 13.356 -53.608 1.00 81.44 191 ALA A N 1
ATOM 1433 C CA . ALA A 1 191 ? 23.772 12.435 -53.431 1.00 81.44 191 ALA A CA 1
ATOM 1434 C C . ALA A 1 191 ? 23.975 11.538 -54.661 1.00 81.44 191 ALA A C 1
ATOM 1436 O O . ALA A 1 191 ? 23.029 10.967 -55.191 1.00 81.44 191 ALA A O 1
ATOM 1437 N N . ASP A 1 192 ? 25.234 11.284 -55.028 1.00 73.94 192 ASP A N 1
ATOM 1438 C CA . ASP A 1 192 ? 25.601 10.439 -56.182 1.00 73.94 192 ASP A CA 1
ATOM 1439 C C . ASP A 1 192 ? 25.247 8.941 -56.024 1.00 73.94 192 ASP A C 1
ATOM 1441 O O . ASP A 1 192 ? 25.519 8.124 -56.905 1.00 73.94 192 ASP A O 1
ATOM 1445 N N . ARG A 1 193 ? 24.673 8.531 -54.884 1.00 78.62 193 ARG A N 1
ATOM 1446 C CA . ARG A 1 193 ? 24.314 7.135 -54.582 1.00 78.62 193 ARG A CA 1
ATOM 1447 C C . ARG A 1 193 ? 22.811 6.997 -54.401 1.00 78.62 193 ARG A C 1
ATOM 1449 O O . ARG A 1 193 ? 22.172 7.842 -53.787 1.00 78.62 193 ARG A O 1
ATOM 1456 N N . SER A 1 194 ? 22.264 5.857 -54.823 1.00 78.19 194 SER A N 1
ATOM 1457 C CA . SER A 1 194 ? 20.840 5.566 -54.635 1.00 78.19 194 SER A CA 1
ATOM 1458 C C . SER A 1 194 ? 20.440 5.529 -53.153 1.00 78.19 194 SER A C 1
ATOM 1460 O O . SER A 1 194 ? 21.179 5.021 -52.303 1.00 78.19 194 SER A O 1
ATOM 1462 N N . ALA A 1 195 ? 19.225 5.995 -52.847 1.00 76.44 195 ALA A N 1
ATOM 1463 C CA . ALA A 1 195 ? 18.660 6.012 -51.494 1.00 76.44 195 ALA A CA 1
ATOM 1464 C C . ALA A 1 195 ? 18.717 4.635 -50.803 1.00 76.44 195 ALA A C 1
ATOM 1466 O O . ALA A 1 195 ? 19.086 4.526 -49.633 1.00 76.44 195 ALA A O 1
ATOM 1467 N N . ARG A 1 196 ? 18.456 3.562 -51.562 1.00 76.31 196 ARG A N 1
ATOM 1468 C CA . ARG A 1 196 ? 18.565 2.168 -51.103 1.00 76.31 196 ARG A CA 1
ATOM 1469 C C . ARG A 1 196 ? 19.990 1.810 -50.664 1.00 76.31 196 ARG A C 1
ATOM 1471 O O . ARG A 1 196 ? 20.188 1.192 -49.621 1.00 76.31 196 ARG A O 1
ATOM 1478 N N . SER A 1 197 ? 20.997 2.235 -51.429 1.00 79.12 197 SER A N 1
ATOM 1479 C CA . SER A 1 197 ? 22.412 2.028 -51.093 1.00 79.12 197 SER A CA 1
ATOM 1480 C C . SER A 1 197 ? 22.833 2.840 -49.863 1.00 79.12 197 SER A C 1
ATOM 1482 O O . SER A 1 197 ? 23.598 2.350 -49.024 1.00 79.12 197 SER A O 1
ATOM 1484 N N . LEU A 1 198 ? 22.300 4.057 -49.712 1.00 79.56 198 LEU A N 1
ATOM 1485 C CA . LEU A 1 198 ? 22.583 4.966 -48.597 1.00 79.56 198 LEU A CA 1
ATOM 1486 C C . LEU A 1 198 ? 21.926 4.550 -47.279 1.00 79.56 198 LEU A C 1
ATOM 1488 O O . LEU A 1 198 ? 22.536 4.738 -46.227 1.00 79.56 198 LEU A O 1
ATOM 1492 N N . LEU A 1 199 ? 20.748 3.932 -47.311 1.00 80.25 199 LEU A N 1
ATOM 1493 C CA . LEU A 1 199 ? 19.990 3.621 -46.095 1.00 80.25 199 LEU A CA 1
ATOM 1494 C C . LEU A 1 199 ? 19.873 2.130 -45.780 1.00 80.25 199 LEU A C 1
ATOM 1496 O O . LEU A 1 199 ? 19.392 1.798 -44.709 1.00 80.25 199 LEU A O 1
ATOM 1500 N N . ARG A 1 200 ? 20.332 1.226 -46.658 1.00 79.75 200 ARG A N 1
ATOM 1501 C CA . ARG A 1 200 ? 20.270 -0.239 -46.449 1.00 79.75 200 ARG A CA 1
ATOM 1502 C C . ARG A 1 200 ? 18.870 -0.791 -46.123 1.00 79.75 200 ARG A C 1
ATOM 1504 O O . ARG A 1 200 ? 18.763 -1.945 -45.730 1.00 79.75 200 ARG A O 1
ATOM 1511 N N . THR A 1 201 ? 17.815 -0.016 -46.350 1.00 74.81 201 THR A N 1
ATOM 1512 C CA . THR A 1 201 ? 16.421 -0.468 -46.286 1.00 74.81 201 THR A CA 1
ATOM 1513 C C . THR A 1 201 ? 15.916 -0.764 -47.696 1.00 74.81 201 THR A C 1
ATOM 1515 O O . THR A 1 201 ? 16.347 -0.131 -48.665 1.00 74.81 201 THR A O 1
ATOM 1518 N N . ALA A 1 202 ? 15.058 -1.776 -47.818 1.00 68.12 202 ALA A N 1
ATOM 1519 C CA . ALA A 1 202 ? 14.554 -2.258 -49.097 1.00 68.12 202 ALA A CA 1
ATOM 1520 C C . ALA A 1 202 ? 13.641 -1.238 -49.795 1.00 68.12 202 ALA A C 1
ATOM 1522 O O . ALA A 1 202 ? 13.726 -1.117 -51.018 1.00 68.12 202 ALA A O 1
ATOM 1523 N N . ASP A 1 203 ? 12.868 -0.471 -49.018 1.00 77.31 203 ASP A N 1
ATOM 1524 C CA . ASP A 1 203 ? 11.829 0.432 -49.509 1.00 77.31 203 ASP A CA 1
ATOM 1525 C C . ASP A 1 203 ? 12.022 1.850 -48.951 1.00 77.31 203 ASP A C 1
ATOM 1527 O O . ASP A 1 203 ? 11.625 2.160 -47.828 1.00 77.31 203 ASP A O 1
ATOM 1531 N N . VAL A 1 204 ? 12.621 2.736 -49.757 1.00 74.88 204 VAL A N 1
ATOM 1532 C CA . VAL A 1 204 ? 12.725 4.175 -49.456 1.00 74.88 204 VAL A CA 1
ATOM 1533 C C . VAL A 1 204 ? 11.843 4.951 -50.418 1.00 74.88 204 VAL A C 1
ATOM 1535 O O . VAL A 1 204 ? 12.020 4.855 -51.632 1.00 74.88 204 VAL A O 1
ATOM 1538 N N . ARG A 1 205 ? 10.924 5.753 -49.880 1.00 79.62 205 ARG A N 1
ATOM 1539 C CA . ARG A 1 205 ? 10.124 6.712 -50.648 1.00 79.62 205 ARG A CA 1
ATOM 1540 C C . ARG A 1 205 ? 10.643 8.111 -50.371 1.00 79.62 205 ARG A C 1
ATOM 1542 O O . ARG A 1 205 ? 10.716 8.523 -49.218 1.00 79.62 205 ARG A O 1
ATOM 1549 N N . VAL A 1 206 ? 11.013 8.831 -51.420 1.00 74.50 206 VAL A N 1
ATOM 1550 C CA . VAL A 1 206 ? 11.392 10.239 -51.318 1.00 74.50 206 VAL A CA 1
ATOM 1551 C C . VAL A 1 206 ? 10.177 11.046 -51.751 1.00 74.50 206 VAL A C 1
ATOM 1553 O O . VAL A 1 206 ? 9.729 10.924 -52.888 1.00 74.50 206 VAL A O 1
ATOM 1556 N N . GLY A 1 207 ? 9.568 11.755 -50.804 1.00 68.44 207 GLY A N 1
ATOM 1557 C CA . GLY A 1 207 ? 8.413 12.599 -51.074 1.00 68.44 207 GLY A CA 1
ATOM 1558 C C . GLY A 1 207 ? 8.859 13.937 -51.649 1.00 68.44 207 GLY A C 1
ATOM 1559 O O . GLY A 1 207 ? 9.696 14.610 -51.044 1.00 68.44 207 GLY A O 1
ATOM 1560 N N . ASP A 1 208 ? 8.272 14.323 -52.780 1.00 53.22 208 ASP A N 1
ATOM 1561 C CA . ASP A 1 208 ? 8.486 15.637 -53.378 1.00 53.22 208 ASP A CA 1
ATOM 1562 C C . ASP A 1 208 ? 7.870 16.723 -52.481 1.00 53.22 208 ASP A C 1
ATOM 1564 O O . ASP A 1 208 ? 6.753 16.580 -51.968 1.00 53.22 208 ASP A O 1
ATOM 1568 N N . THR A 1 209 ? 8.590 17.822 -52.268 1.00 48.88 209 THR A N 1
ATOM 1569 C CA . THR A 1 209 ? 8.041 19.007 -51.598 1.00 48.88 209 THR A CA 1
ATOM 1570 C C . THR A 1 209 ? 7.183 19.791 -52.587 1.00 48.88 209 THR A C 1
ATOM 1572 O O . THR A 1 209 ? 7.534 20.899 -52.976 1.00 48.88 209 THR A O 1
ATOM 1575 N N . ALA A 1 210 ? 6.052 19.225 -52.995 1.00 43.53 210 ALA A N 1
ATOM 1576 C CA . ALA A 1 210 ? 5.028 19.928 -53.756 1.00 43.53 210 ALA A CA 1
ATOM 1577 C C . ALA A 1 210 ? 3.691 19.774 -53.025 1.00 43.53 210 ALA A C 1
ATOM 1579 O O . ALA A 1 210 ? 2.939 18.836 -53.273 1.00 43.53 210 ALA A O 1
ATOM 1580 N N . GLY A 1 211 ? 3.413 20.659 -52.060 1.00 43.62 211 GLY A N 1
ATOM 1581 C CA . GLY A 1 211 ? 2.142 20.577 -51.341 1.00 43.62 211 GLY A CA 1
ATOM 1582 C C . GLY A 1 211 ? 1.916 21.489 -50.141 1.00 43.62 211 GLY A C 1
ATOM 1583 O O . GLY A 1 211 ? 1.187 21.076 -49.255 1.00 43.62 211 GLY A O 1
ATOM 1584 N N . GLU A 1 212 ? 2.473 22.701 -50.081 1.00 39.19 212 GLU A N 1
ATOM 1585 C CA . GLU A 1 212 ? 1.934 23.763 -49.211 1.00 39.19 212 GLU A CA 1
ATOM 1586 C C . GLU A 1 212 ? 2.027 25.100 -49.955 1.00 39.19 212 GLU A C 1
ATOM 1588 O O . GLU A 1 212 ? 3.047 25.782 -49.938 1.00 39.19 212 GLU A O 1
ATOM 1593 N N . GLY A 1 213 ? 0.964 25.437 -50.688 1.00 37.31 213 GLY A N 1
ATOM 1594 C CA . GLY A 1 213 ? 0.907 26.667 -51.477 1.00 37.31 213 GLY A CA 1
ATOM 1595 C C . GLY A 1 213 ? -0.369 26.899 -52.287 1.00 37.31 213 GLY A C 1
ATOM 1596 O O . GLY A 1 213 ? -0.439 27.898 -52.987 1.00 37.31 213 GLY A O 1
ATOM 1597 N N . GLU A 1 214 ? -1.393 26.045 -52.197 1.00 36.38 214 GLU A N 1
ATOM 1598 C CA . GLU A 1 214 ? -2.733 26.390 -52.684 1.00 36.38 214 GLU A CA 1
ATOM 1599 C C . GLU A 1 214 ? -3.607 26.832 -51.508 1.00 36.38 214 GLU A C 1
ATOM 1601 O O . GLU A 1 214 ? -4.232 26.036 -50.812 1.00 36.38 214 GLU A O 1
ATOM 1606 N N . ARG A 1 215 ? -3.662 28.149 -51.292 1.00 37.41 215 ARG A N 1
ATOM 1607 C CA . ARG A 1 215 ? -4.878 28.804 -50.802 1.00 37.41 215 ARG A CA 1
ATOM 1608 C C . ARG A 1 215 ? -5.366 29.736 -51.899 1.00 37.41 215 ARG A C 1
ATOM 1610 O O . ARG A 1 215 ? -5.018 30.911 -51.937 1.00 37.41 215 ARG A O 1
ATOM 1617 N N . SER A 1 216 ? -6.146 29.166 -52.810 1.00 38.34 216 SER A N 1
ATOM 1618 C CA . SER A 1 216 ? -7.086 29.918 -53.630 1.00 38.34 216 SER A CA 1
ATOM 1619 C C . SER A 1 216 ? -8.369 30.135 -52.827 1.00 38.34 216 SER A C 1
ATOM 1621 O O . SER A 1 216 ? -8.911 29.179 -52.276 1.00 38.34 216 SER A O 1
ATOM 1623 N N . GLY A 1 217 ? -8.839 31.383 -52.811 1.00 36.62 217 GLY A N 1
ATOM 1624 C CA . GLY A 1 217 ? -10.238 31.745 -52.582 1.00 36.62 217 GLY A CA 1
ATOM 1625 C C . GLY A 1 217 ? -10.615 32.125 -51.151 1.00 36.62 217 GLY A C 1
ATOM 1626 O O . GLY A 1 217 ? -10.844 31.258 -50.319 1.00 36.62 217 GLY A O 1
ATOM 1627 N N . ASP A 1 218 ? -10.818 33.419 -50.898 1.00 36.78 218 ASP A N 1
ATOM 1628 C CA . ASP A 1 218 ? -12.203 33.896 -50.942 1.00 36.78 218 ASP A CA 1
ATOM 1629 C C . ASP A 1 218 ? -12.278 35.395 -51.257 1.00 36.78 218 ASP A C 1
ATOM 1631 O O . ASP A 1 218 ? -11.539 36.222 -50.720 1.00 36.78 218 ASP A O 1
ATOM 1635 N N . ALA A 1 219 ? -13.180 35.703 -52.180 1.00 44.88 219 ALA A N 1
ATOM 1636 C CA . ALA A 1 219 ? -13.616 37.025 -52.562 1.00 44.88 219 ALA A CA 1
ATOM 1637 C C . ALA A 1 219 ? -15.010 37.243 -51.961 1.00 44.88 219 ALA A C 1
ATOM 1639 O O . ALA A 1 219 ? -15.943 36.512 -52.265 1.00 44.88 219 ALA A O 1
ATOM 1640 N N . GLY A 1 220 ? -15.168 38.301 -51.173 1.00 36.84 220 GLY A N 1
ATOM 1641 C CA . GLY A 1 220 ? -16.454 38.803 -50.688 1.00 36.84 220 GLY A CA 1
ATOM 1642 C C . GLY A 1 220 ? -16.173 39.795 -49.563 1.00 36.84 220 GLY A C 1
ATOM 1643 O O . GLY A 1 220 ? -15.492 39.461 -48.609 1.00 36.84 220 GLY A O 1
ATOM 1644 N N . GLY A 1 221 ? -16.550 41.065 -49.601 1.00 42.81 221 GLY A N 1
ATOM 1645 C CA . GLY A 1 221 ? -17.675 41.698 -50.261 1.00 42.81 221 GLY A CA 1
ATOM 1646 C C . GLY A 1 221 ? -18.316 42.611 -49.219 1.00 42.81 221 GLY A C 1
ATOM 1647 O O . GLY A 1 221 ? -19.028 42.109 -48.352 1.00 42.81 221 GLY A O 1
ATOM 1648 N N . ARG A 1 222 ? -18.012 43.912 -49.286 1.00 45.97 222 ARG A N 1
ATOM 1649 C CA . ARG A 1 222 ? -18.861 45.086 -48.992 1.00 45.97 222 ARG A CA 1
ATOM 1650 C C . ARG A 1 222 ? -18.012 46.349 -48.940 1.00 45.97 222 ARG A C 1
ATOM 1652 O O . ARG A 1 222 ? -16.952 46.312 -48.283 1.00 45.97 222 ARG A O 1
#